Protein AF-A0A975GA13-F1 (afdb_monomer)

InterPro domains:
  IPR008979 Galactose-binding-like domain superfamily [SSF49785] (154-252)
  IPR031712 Domain of unknown function DUF5077 [PF16871] (151-254)
  IPR032033 Cytochrome P460 [PF16694] (17-115)
  IPR038142 Cytochrome P460 superfamily [G3DSA:3.50.70.20] (4-127)

Mean predicted aligned error: 6.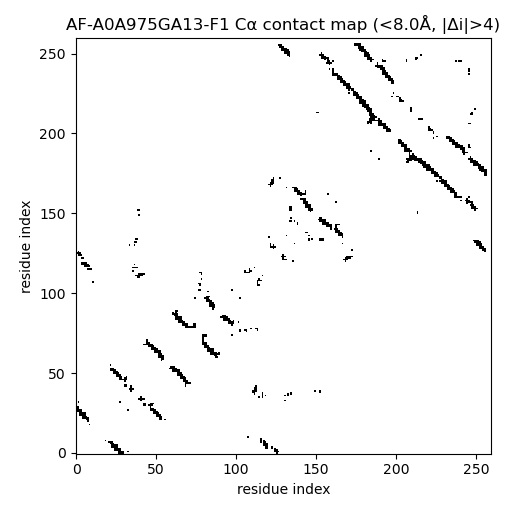79 Å

Radius of gyration: 19.91 Å; Cα contacts (8 Å, |Δi|>4): 664; chains: 1; bounding box: 51×40×54 Å

Foldseek 3Di:
DKWFWFQDLDDDDDDDDPCPGWTKTKDWDPQQVPLLQQLQRAGDAQIKIKIFGADPVPRATAWIKMWGQHDPPQAVLQLRIKIWIAGRVNPDIPDIGPDVVLSVSQNVSVSSSSDDSGTPPWEQIVLRKTKFFQVQKDKDDDQFDQDVPNLQQWGDRQQDLAIKIKHKYWRPDWAKWFKKWFWAAAPPFWFWKKWKDKPNDIFIDTGDHQNGLSNTDIDRGDMDGDPDTTMIMMMMGTPGGRDRHRTTTGIIMTRGDDDD

Secondary structure (DSSP, 8-state):
-EEEEE-----SSSS--TTTT--EEEEE-HHHHHHHHSTT-PPPTT-EEEEEEEPTTT-SEEEEEEEEE-STTSSGGGTTEEEEEEETTS--EEEEE--HHHHHHHHTTGGGTTS---B-TT---TTS-EEEEGGGPEEESSS-EEE-STTT-EEE----TT-EEEEEEEESS-EEEEEEEEEEE-TT----EEEEEETTEEEEEEPPP-SEEEEEEEEEEEEEEE-S-EEEEEEEEES---SS-S-EEEEEEEEE----

Solvent-accessible surface area (backbone atoms only — not comparable to full-atom values): 13705 Å² total; per-residue (Å²): 113,25,54,45,51,32,56,50,90,75,76,93,80,91,71,94,54,100,62,78,92,51,68,30,47,31,29,22,32,80,71,24,49,64,26,51,67,34,70,62,23,63,63,48,68,73,17,34,40,38,34,43,38,55,35,89,90,74,73,41,63,57,30,32,43,33,38,37,30,42,60,90,74,72,32,63,90,46,71,11,42,33,36,35,33,27,43,48,84,69,81,45,77,77,46,73,40,89,48,66,82,60,36,62,75,28,54,88,30,51,68,24,57,42,38,71,60,41,52,60,76,32,58,49,25,62,87,55,33,34,70,48,37,26,89,70,45,48,61,48,69,88,54,44,40,65,39,78,55,74,86,62,47,16,28,28,63,30,56,48,57,86,24,34,38,31,41,65,35,42,36,78,72,51,44,45,23,36,37,33,35,29,40,8,13,36,62,90,22,36,60,8,31,37,35,42,37,40,93,90,45,72,29,65,43,65,39,64,54,45,62,29,48,71,40,63,43,82,42,81,52,43,68,52,71,41,88,60,59,45,82,47,55,42,37,42,36,47,76,42,60,61,46,78,38,39,46,25,40,33,33,38,36,37,39,53,62,77,80,130

pLDDT: mean 88.14, std 16.0, range [32.09, 98.81]

Structure (mmCIF, N/CA/C/O backbone):
data_AF-A0A975GA13-F1
#
_entry.id   AF-A0A975GA13-F1
#
loop_
_atom_site.group_PDB
_atom_site.id
_atom_site.type_symbol
_atom_site.label_atom_id
_atom_site.label_alt_id
_atom_site.label_comp_id
_atom_site.label_asym_id
_atom_site.label_entity_id
_atom_site.label_seq_id
_atom_site.pdbx_PDB_ins_code
_atom_site.Cartn_x
_atom_site.Cartn_y
_atom_site.Cartn_z
_atom_site.occupancy
_atom_site.B_iso_or_equiv
_atom_site.auth_seq_id
_atom_site.auth_comp_id
_atom_site.auth_asym_id
_atom_site.auth_atom_id
_atom_site.pdbx_PDB_model_num
ATOM 1 N N . MET A 1 1 ? 1.100 -1.528 -18.271 1.00 46.34 1 MET A N 1
ATOM 2 C CA . MET A 1 1 ? 1.828 -1.628 -16.984 1.00 46.34 1 MET A CA 1
ATOM 3 C C . MET A 1 1 ? 1.582 -0.345 -16.203 1.00 46.34 1 MET A C 1
ATOM 5 O O . MET A 1 1 ? 1.407 0.688 -16.836 1.00 46.34 1 MET A O 1
ATOM 9 N N . ALA A 1 2 ? 1.483 -0.414 -14.878 1.00 46.81 2 ALA A N 1
ATOM 10 C CA . ALA A 1 2 ? 1.182 0.714 -14.005 1.00 46.81 2 ALA A CA 1
ATOM 11 C C . ALA A 1 2 ? 2.466 1.403 -13.526 1.00 46.81 2 ALA A C 1
ATOM 13 O O . ALA A 1 2 ? 3.278 0.717 -12.913 1.00 46.81 2 ALA A O 1
ATOM 14 N N . PRO A 1 3 ? 2.683 2.706 -13.775 1.00 47.25 3 PRO A N 1
ATOM 15 C CA . PRO A 1 3 ? 3.807 3.423 -13.214 1.00 47.25 3 PRO A CA 1
ATOM 16 C C . PRO A 1 3 ? 3.571 3.687 -11.724 1.00 47.25 3 PRO A C 1
ATOM 18 O O . PRO A 1 3 ? 2.520 4.177 -11.314 1.00 47.25 3 PRO A O 1
ATOM 21 N N . ALA A 1 4 ? 4.584 3.379 -10.933 1.00 53.66 4 ALA A N 1
ATOM 22 C CA . ALA A 1 4 ? 4.897 3.981 -9.655 1.00 53.66 4 ALA A CA 1
ATOM 23 C C . ALA A 1 4 ? 6.174 4.807 -9.861 1.00 53.66 4 ALA A C 1
ATOM 25 O O . ALA A 1 4 ? 7.140 4.337 -10.465 1.00 53.66 4 ALA A O 1
ATOM 26 N N . VAL A 1 5 ? 6.206 6.051 -9.390 1.00 49.16 5 VAL A N 1
ATOM 27 C CA . VAL A 1 5 ? 7.430 6.859 -9.475 1.00 49.16 5 VAL A CA 1
ATOM 28 C C . VAL A 1 5 ? 8.352 6.435 -8.331 1.00 49.16 5 VAL A C 1
ATOM 30 O O . VAL A 1 5 ? 7.971 6.501 -7.164 1.00 49.16 5 VAL A O 1
ATOM 33 N N . SER A 1 6 ? 9.551 5.945 -8.653 1.00 44.16 6 SER A N 1
ATOM 34 C CA . SER A 1 6 ? 10.557 5.536 -7.667 1.00 44.16 6 SER A CA 1
ATOM 35 C C . SER A 1 6 ? 11.598 6.627 -7.510 1.00 44.16 6 SER A C 1
ATOM 37 O O . SER A 1 6 ? 12.155 7.075 -8.510 1.00 44.16 6 SER A O 1
ATOM 39 N N . GLU A 1 7 ? 11.931 7.000 -6.272 1.00 41.62 7 GLU A N 1
ATOM 40 C CA . GLU A 1 7 ? 12.933 8.051 -6.050 1.00 41.62 7 GLU A CA 1
ATOM 41 C C . GLU A 1 7 ? 14.315 7.536 -5.636 1.00 41.62 7 GLU A C 1
ATOM 43 O O . GLU A 1 7 ? 15.292 8.237 -5.872 1.00 41.62 7 GLU A O 1
ATOM 48 N N . LEU A 1 8 ? 14.484 6.332 -5.063 1.00 42.84 8 LEU A N 1
ATOM 49 C CA . LEU A 1 8 ? 15.795 5.974 -4.486 1.00 42.84 8 LEU A CA 1
ATOM 50 C C . LEU A 1 8 ? 16.140 4.468 -4.525 1.00 42.84 8 LEU A C 1
ATOM 52 O O . LEU A 1 8 ? 15.648 3.693 -3.710 1.00 42.84 8 LEU A O 1
ATOM 56 N N . CYS A 1 9 ? 17.112 4.070 -5.360 1.00 40.41 9 CYS A N 1
ATOM 57 C CA . CYS A 1 9 ? 17.792 2.755 -5.301 1.00 40.41 9 CYS A CA 1
ATOM 58 C C . CYS A 1 9 ? 19.038 2.755 -4.377 1.00 40.41 9 CYS A C 1
ATOM 60 O O . CYS A 1 9 ? 20.075 2.218 -4.750 1.00 40.41 9 CYS A O 1
ATOM 62 N N . ARG A 1 10 ? 19.005 3.395 -3.199 1.00 42.22 10 ARG A N 1
ATOM 63 C CA . ARG A 1 10 ? 20.217 3.554 -2.360 1.00 42.22 10 ARG A CA 1
ATOM 64 C C . ARG A 1 10 ? 20.313 2.556 -1.180 1.00 42.22 10 ARG A C 1
ATOM 66 O O . ARG A 1 10 ? 19.411 2.593 -0.332 1.00 42.22 10 ARG A O 1
ATOM 73 N N . PRO A 1 11 ? 21.448 1.834 -1.012 1.00 34.31 11 PRO A N 1
ATOM 74 C CA . PRO A 1 11 ? 21.999 1.406 0.278 1.00 34.31 11 PRO A CA 1
ATOM 75 C C . PRO A 1 11 ? 22.990 2.446 0.855 1.00 34.31 11 PRO A C 1
ATOM 77 O O . PRO A 1 11 ? 23.478 3.348 0.171 1.00 34.31 11 PRO A O 1
ATOM 80 N N . ALA A 1 12 ? 23.241 2.410 2.163 1.00 32.09 12 ALA A N 1
ATOM 81 C CA . ALA A 1 12 ? 24.074 3.405 2.833 1.00 32.09 12 ALA A CA 1
ATOM 82 C C . ALA A 1 12 ? 25.579 3.242 2.506 1.00 32.09 12 ALA A C 1
ATOM 84 O O . ALA A 1 12 ? 26.240 2.393 3.074 1.00 32.09 12 ALA A O 1
ATOM 85 N N . ALA A 1 13 ? 26.093 4.173 1.691 1.00 36.31 13 ALA A N 1
ATOM 86 C CA . ALA A 1 13 ? 27.486 4.641 1.596 1.00 36.31 13 ALA A CA 1
ATOM 87 C C . ALA A 1 13 ? 28.547 3.800 0.831 1.00 36.31 13 ALA A C 1
ATOM 89 O O . ALA A 1 13 ? 28.581 2.580 0.863 1.00 36.31 13 ALA A O 1
ATOM 90 N N . THR A 1 14 ? 29.436 4.574 0.182 1.00 34.78 14 THR A N 1
ATOM 91 C CA . THR A 1 14 ? 30.802 4.301 -0.328 1.00 34.78 14 THR A CA 1
ATOM 92 C C . THR A 1 14 ? 31.071 3.626 -1.678 1.00 34.78 14 THR A C 1
ATOM 94 O O . THR A 1 14 ? 32.178 3.140 -1.862 1.00 34.78 14 THR A O 1
ATOM 97 N N . THR A 1 15 ? 30.204 3.728 -2.688 1.00 33.03 15 THR A N 1
ATOM 98 C CA . THR A 1 15 ? 30.661 3.684 -4.099 1.00 33.03 15 THR A CA 1
ATOM 99 C C . THR A 1 15 ? 29.788 4.573 -4.991 1.00 33.03 15 THR A C 1
ATOM 101 O O . THR A 1 15 ? 28.575 4.650 -4.803 1.00 33.03 15 THR A O 1
ATOM 104 N N . THR A 1 16 ? 30.398 5.293 -5.938 1.00 35.41 16 THR A N 1
ATOM 105 C CA . THR A 1 16 ? 29.698 6.066 -6.977 1.00 35.41 16 THR A CA 1
ATOM 106 C C . THR A 1 16 ? 28.875 5.115 -7.841 1.00 35.41 16 THR A C 1
ATOM 108 O O . THR A 1 16 ? 29.399 4.448 -8.731 1.00 35.41 16 THR A O 1
ATOM 111 N N . SER A 1 17 ? 27.576 5.041 -7.559 1.00 41.44 17 SER A N 1
ATOM 112 C CA . SER A 1 17 ? 26.621 4.247 -8.325 1.00 41.44 17 SER A CA 1
ATOM 113 C C . SER A 1 17 ? 26.180 5.027 -9.571 1.00 41.44 17 SER A C 1
ATOM 115 O O . SER A 1 17 ? 25.913 6.230 -9.469 1.00 41.44 17 SER A O 1
ATOM 117 N N . PRO A 1 18 ? 25.995 4.383 -10.740 1.00 44.47 18 PRO A N 1
ATOM 118 C CA . PRO A 1 18 ? 25.446 5.027 -11.942 1.00 44.47 18 PRO A CA 1
ATOM 119 C C . PRO A 1 18 ? 24.002 5.559 -11.771 1.00 44.47 18 PRO A C 1
ATOM 121 O O . PRO A 1 18 ? 23.408 6.061 -12.729 1.00 44.47 18 PRO A O 1
ATOM 124 N N . HIS A 1 19 ? 23.429 5.473 -10.563 1.00 50.03 19 HIS A N 1
ATOM 125 C CA . HIS A 1 19 ? 22.069 5.874 -10.209 1.00 50.03 19 HIS A CA 1
ATOM 126 C C . HIS A 1 19 ? 21.966 7.049 -9.213 1.00 50.03 19 HIS A C 1
ATOM 128 O O . HIS A 1 19 ? 20.854 7.384 -8.807 1.00 50.03 19 HIS A O 1
ATOM 134 N N . ASP A 1 20 ? 23.065 7.714 -8.832 1.00 40.50 20 ASP A N 1
ATOM 135 C CA . ASP A 1 20 ? 23.013 8.833 -7.871 1.00 40.50 20 ASP A CA 1
ATOM 136 C C . ASP A 1 20 ? 22.133 9.997 -8.376 1.00 40.50 20 ASP A C 1
ATOM 138 O O . ASP A 1 20 ? 22.438 10.588 -9.406 1.00 40.50 20 ASP A O 1
ATOM 142 N N . LYS A 1 21 ? 21.069 10.375 -7.649 1.00 49.78 21 LYS A N 1
ATOM 143 C CA . LYS A 1 21 ? 20.139 11.498 -7.950 1.00 49.78 21 LYS A CA 1
ATOM 144 C C . LYS A 1 21 ? 19.260 11.377 -9.210 1.00 49.78 21 LYS A C 1
ATOM 146 O O . LYS A 1 21 ? 18.774 12.393 -9.695 1.00 49.78 21 LYS A O 1
ATOM 151 N N . ALA A 1 22 ? 19.082 10.191 -9.784 1.00 53.59 22 ALA A N 1
ATOM 152 C CA . ALA A 1 22 ? 18.156 10.027 -10.907 1.00 53.59 22 ALA A CA 1
ATOM 153 C C . ALA A 1 22 ? 16.756 9.635 -10.403 1.00 53.59 22 ALA A C 1
ATOM 155 O O . ALA A 1 22 ? 16.622 8.656 -9.671 1.00 53.59 22 ALA A O 1
ATOM 156 N N . THR A 1 23 ? 15.729 10.385 -10.806 1.00 61.25 23 THR A N 1
ATOM 157 C CA . THR A 1 23 ? 14.325 9.967 -10.690 1.00 61.25 23 THR A CA 1
ATOM 158 C C . THR A 1 23 ? 14.037 8.967 -11.801 1.00 61.25 23 THR A C 1
ATOM 160 O O . THR A 1 23 ? 14.440 9.177 -12.946 1.00 61.25 23 THR A O 1
ATOM 163 N N . PHE A 1 24 ? 13.369 7.866 -11.470 1.00 72.56 24 PHE A N 1
ATOM 164 C CA . PHE A 1 24 ? 13.030 6.828 -12.436 1.00 72.56 24 PHE A CA 1
ATOM 165 C C . PHE A 1 24 ? 11.530 6.555 -12.398 1.00 72.56 24 PHE A C 1
ATOM 167 O O . PHE A 1 24 ? 10.924 6.497 -11.322 1.00 72.56 24 PHE A O 1
ATOM 174 N N . HIS A 1 25 ? 10.932 6.302 -13.559 1.00 79.69 25 HIS A N 1
ATOM 175 C CA . HIS A 1 25 ? 9.604 5.701 -13.598 1.00 79.69 25 HIS A CA 1
ATOM 176 C C . HIS A 1 25 ? 9.740 4.189 -13.473 1.00 79.69 25 HIS A C 1
ATOM 178 O O . HIS A 1 25 ? 10.513 3.574 -14.205 1.00 79.69 25 HIS A O 1
ATOM 184 N N . VAL A 1 26 ? 9.001 3.587 -12.544 1.00 85.12 26 VAL A N 1
ATOM 185 C CA . VAL A 1 26 ? 8.944 2.134 -12.376 1.00 85.12 26 VAL A CA 1
ATOM 186 C C . VAL A 1 26 ? 7.559 1.660 -12.764 1.00 85.12 26 VAL A C 1
ATOM 188 O O . VAL A 1 26 ? 6.582 1.926 -12.084 1.00 85.12 26 VAL A O 1
ATOM 191 N N . PHE A 1 27 ? 7.461 0.931 -13.858 1.00 85.44 27 PHE A N 1
ATOM 192 C CA . PHE A 1 27 ? 6.238 0.305 -14.316 1.00 85.44 27 PHE A CA 1
ATOM 193 C C . PHE A 1 27 ? 6.140 -1.115 -13.761 1.00 85.44 27 PHE A C 1
ATOM 195 O O . PHE A 1 27 ? 7.106 -1.869 -13.808 1.00 85.44 27 PHE A O 1
ATOM 202 N N . ALA A 1 28 ? 4.962 -1.493 -13.272 1.00 88.00 28 ALA A N 1
ATOM 203 C CA . ALA A 1 28 ? 4.665 -2.813 -12.732 1.00 88.00 28 ALA A CA 1
ATOM 204 C C . ALA A 1 28 ? 3.442 -3.426 -13.430 1.00 88.00 28 ALA A C 1
ATOM 206 O O . ALA A 1 28 ? 2.486 -2.726 -13.780 1.00 88.00 28 ALA A O 1
ATOM 207 N N . ASN A 1 29 ? 3.433 -4.737 -13.656 1.00 88.69 29 ASN A N 1
ATOM 208 C CA . ASN A 1 29 ? 2.196 -5.439 -14.012 1.00 88.69 29 ASN A CA 1
ATOM 209 C C . ASN A 1 29 ? 1.341 -5.724 -12.760 1.00 88.69 29 ASN A C 1
ATOM 211 O O . ASN A 1 29 ? 1.805 -5.572 -11.634 1.00 88.69 29 ASN A O 1
ATOM 215 N N . SER A 1 30 ? 0.084 -6.139 -12.957 1.00 85.12 30 SER A N 1
ATOM 216 C CA . SER A 1 30 ? -0.879 -6.362 -11.864 1.00 85.12 30 SER A CA 1
ATOM 217 C C . SER A 1 30 ? -0.335 -7.174 -10.673 1.00 85.12 30 SER A C 1
ATOM 219 O O . SER A 1 30 ? -0.472 -6.690 -9.551 1.00 85.12 30 SER A O 1
ATOM 221 N N . PRO A 1 31 ? 0.302 -8.351 -10.858 1.00 90.06 31 PRO A N 1
ATOM 222 C CA . PRO A 1 31 ? 0.810 -9.132 -9.725 1.00 90.06 31 PRO A CA 1
ATOM 223 C C . PRO A 1 31 ? 1.947 -8.441 -8.960 1.00 90.06 31 PRO A C 1
ATOM 225 O O . PRO A 1 31 ? 2.144 -8.709 -7.780 1.00 90.06 31 PRO A O 1
ATOM 228 N N . ALA A 1 32 ? 2.690 -7.537 -9.603 1.00 89.75 32 ALA A N 1
ATOM 229 C CA . ALA A 1 32 ? 3.793 -6.819 -8.975 1.00 89.75 32 ALA A CA 1
ATOM 230 C C . ALA A 1 32 ? 3.357 -5.567 -8.196 1.00 89.75 32 ALA A C 1
ATOM 232 O O . ALA A 1 32 ? 4.139 -5.061 -7.397 1.00 89.75 32 ALA A O 1
ATOM 233 N N . VAL A 1 33 ? 2.130 -5.064 -8.397 1.00 84.44 33 VAL A N 1
ATOM 234 C CA . VAL A 1 33 ? 1.685 -3.779 -7.829 1.00 84.44 33 VAL A CA 1
ATOM 235 C C . VAL A 1 33 ? 1.701 -3.777 -6.305 1.00 84.44 33 VAL A C 1
ATOM 237 O O . VAL A 1 33 ? 2.308 -2.896 -5.712 1.00 84.44 33 VAL A O 1
ATOM 240 N N . GLN A 1 34 ? 1.031 -4.728 -5.657 1.00 83.81 34 GLN A N 1
ATOM 241 C CA . GLN A 1 34 ? 0.918 -4.716 -4.198 1.00 83.81 34 GLN A CA 1
ATOM 242 C C . GLN A 1 34 ? 2.269 -4.968 -3.507 1.00 83.81 34 GLN A C 1
ATOM 244 O O . GLN A 1 34 ? 2.619 -4.164 -2.641 1.00 83.81 34 GLN A O 1
ATOM 249 N N . PRO A 1 35 ? 3.070 -5.982 -3.906 1.00 89.88 35 PRO A N 1
ATOM 250 C CA . PRO A 1 35 ? 4.399 -6.177 -3.338 1.00 89.88 35 PRO A CA 1
ATOM 251 C C . PRO A 1 35 ? 5.283 -4.942 -3.468 1.00 89.88 35 PRO A C 1
ATOM 253 O O . PRO A 1 35 ? 6.077 -4.683 -2.573 1.00 89.88 35 PRO A O 1
ATOM 256 N N . LEU A 1 36 ? 5.142 -4.153 -4.539 1.00 88.06 36 LEU A N 1
ATOM 257 C CA . LEU A 1 36 ? 5.897 -2.914 -4.728 1.00 88.06 36 LEU A CA 1
ATOM 258 C C . LEU A 1 36 ? 5.782 -1.971 -3.521 1.00 88.06 36 LEU A C 1
ATOM 260 O O . LEU A 1 36 ? 6.777 -1.395 -3.109 1.00 88.06 36 LEU A O 1
ATOM 264 N N . PHE A 1 37 ? 4.602 -1.847 -2.913 1.00 86.75 37 PHE A N 1
ATOM 265 C CA . PHE A 1 37 ? 4.361 -0.911 -1.806 1.00 86.75 37 PHE A CA 1
ATOM 266 C C . PHE A 1 37 ? 4.459 -1.546 -0.414 1.00 86.75 37 PHE A C 1
ATOM 268 O O . PHE A 1 37 ? 4.350 -0.832 0.582 1.00 86.75 37 PHE A O 1
ATOM 275 N N . ASP A 1 38 ? 4.681 -2.859 -0.338 1.00 89.62 38 ASP A N 1
ATOM 276 C CA . ASP A 1 38 ? 4.917 -3.582 0.910 1.00 89.62 38 ASP A CA 1
ATOM 277 C C . ASP A 1 38 ? 6.445 -3.702 1.148 1.00 89.62 38 ASP A C 1
ATOM 279 O O . ASP A 1 38 ? 7.149 -4.295 0.319 1.00 89.62 38 ASP A O 1
ATOM 283 N N . PRO A 1 39 ? 6.992 -3.172 2.266 1.00 89.75 39 PRO A N 1
ATOM 284 C CA . PRO A 1 39 ? 8.417 -3.268 2.604 1.00 89.75 39 PRO A CA 1
ATOM 285 C C . PRO A 1 39 ? 8.983 -4.691 2.657 1.00 89.75 39 PRO A C 1
ATOM 287 O O . PRO A 1 39 ? 10.192 -4.852 2.503 1.00 89.75 39 PRO A O 1
ATOM 290 N N . TRP A 1 40 ? 8.122 -5.683 2.881 1.00 91.00 40 TRP A N 1
ATOM 291 C CA . TRP A 1 40 ? 8.434 -7.113 2.929 1.00 91.00 40 TRP A CA 1
ATOM 292 C C . TRP A 1 40 ? 7.702 -7.899 1.834 1.00 91.00 40 TRP A C 1
ATOM 294 O O . TRP A 1 40 ? 7.629 -9.125 1.874 1.00 91.00 40 TRP A O 1
ATOM 304 N N . GLY A 1 41 ? 7.102 -7.205 0.865 1.00 91.06 41 GLY A N 1
ATOM 305 C CA . GLY A 1 41 ? 6.314 -7.831 -0.184 1.00 91.06 41 GLY A CA 1
ATOM 306 C C . GLY A 1 41 ? 7.181 -8.682 -1.103 1.00 91.06 41 GLY A C 1
ATOM 307 O O . GLY A 1 41 ? 7.943 -8.131 -1.905 1.00 91.06 41 GLY A O 1
ATOM 308 N N . ALA A 1 42 ? 7.000 -9.999 -1.029 1.00 92.56 42 ALA A N 1
ATOM 309 C CA . ALA A 1 42 ? 7.513 -10.941 -2.012 1.00 92.56 42 ALA A CA 1
ATOM 310 C C . ALA A 1 42 ? 6.719 -10.832 -3.318 1.00 92.56 42 ALA A C 1
ATOM 312 O O . ALA A 1 42 ? 5.490 -10.710 -3.312 1.00 92.56 42 ALA A O 1
ATOM 313 N N . PHE A 1 43 ? 7.419 -10.874 -4.445 1.00 94.75 43 PHE A N 1
ATOM 314 C CA . PHE A 1 43 ? 6.792 -10.838 -5.754 1.00 94.75 43 PHE A CA 1
ATOM 315 C C . PHE A 1 43 ? 6.424 -12.257 -6.193 1.00 94.75 43 PHE A C 1
ATOM 317 O O . PHE A 1 43 ? 7.289 -13.136 -6.197 1.00 94.75 43 PHE A O 1
ATOM 324 N N . PRO A 1 44 ? 5.161 -12.508 -6.570 1.00 95.94 44 PRO A N 1
ATOM 325 C CA . PRO A 1 44 ? 4.774 -13.792 -7.138 1.00 95.94 44 PRO A CA 1
ATOM 326 C C . PRO A 1 44 ? 5.412 -14.007 -8.519 1.00 95.94 44 PRO A C 1
ATOM 328 O O . PRO A 1 44 ? 5.751 -13.055 -9.230 1.00 95.94 44 PRO A O 1
ATOM 331 N N . GLU A 1 45 ? 5.531 -15.271 -8.928 1.00 97.12 45 GLU A N 1
ATOM 332 C CA . GLU A 1 45 ? 5.920 -15.634 -10.294 1.00 97.12 45 GLU A CA 1
ATOM 333 C C . GLU A 1 45 ? 5.074 -14.866 -11.325 1.00 97.12 45 GLU A C 1
ATOM 335 O O . GLU A 1 45 ? 3.868 -14.665 -11.158 1.00 97.12 45 GLU A O 1
ATOM 340 N N . GLY A 1 46 ? 5.717 -14.391 -12.393 1.00 96.38 46 GLY A N 1
ATOM 341 C CA . GLY A 1 46 ? 5.063 -13.575 -13.413 1.00 96.38 46 GLY A CA 1
ATOM 342 C C . GLY A 1 46 ? 5.006 -12.081 -13.086 1.00 96.38 46 GLY A C 1
ATOM 343 O O . GLY A 1 46 ? 4.587 -11.296 -13.940 1.00 96.38 46 GLY A O 1
ATOM 344 N N . SER A 1 47 ? 5.451 -11.644 -11.904 1.00 96.25 47 SER A N 1
ATOM 345 C CA . SER A 1 47 ? 5.698 -10.225 -11.635 1.00 96.25 47 SER A CA 1
ATOM 346 C C . SER A 1 47 ? 6.711 -9.642 -12.618 1.00 96.25 47 SER A C 1
ATOM 348 O O . SER A 1 47 ? 7.786 -10.199 -12.832 1.00 96.25 47 SER A O 1
ATOM 350 N N . LEU A 1 48 ? 6.363 -8.498 -13.204 1.00 94.69 48 LEU A N 1
ATOM 351 C CA . LEU A 1 48 ? 7.183 -7.776 -14.168 1.00 94.69 48 LEU A CA 1
ATOM 352 C C . LEU A 1 48 ? 7.350 -6.335 -13.706 1.00 94.69 48 LEU A C 1
ATOM 354 O O . LEU A 1 48 ? 6.358 -5.629 -13.501 1.00 94.69 48 LEU A O 1
ATOM 358 N N . LEU A 1 49 ? 8.605 -5.914 -13.602 1.00 92.88 49 LEU A N 1
ATOM 359 C CA . LEU A 1 49 ? 9.009 -4.543 -13.338 1.00 92.88 49 LEU A CA 1
ATOM 360 C C . LEU A 1 49 ? 9.798 -4.014 -14.531 1.00 92.88 49 LEU A C 1
ATOM 362 O O . LEU A 1 49 ? 10.624 -4.724 -15.101 1.00 92.88 49 LEU A O 1
ATOM 366 N N . LEU A 1 50 ? 9.569 -2.756 -14.886 1.00 91.31 50 LEU A N 1
ATOM 367 C CA . LEU A 1 50 ? 10.330 -2.041 -15.899 1.00 91.31 50 LEU A CA 1
ATOM 368 C C . LEU A 1 50 ? 10.673 -0.660 -15.360 1.00 91.31 50 LEU A C 1
ATOM 370 O O . LEU A 1 50 ? 9.793 0.099 -14.981 1.00 91.31 50 LEU A O 1
ATOM 374 N N . LYS A 1 51 ? 11.952 -0.327 -15.320 1.00 89.31 51 LYS A N 1
ATOM 375 C CA . LYS A 1 51 ? 12.461 0.951 -14.845 1.00 89.31 51 LYS A CA 1
ATOM 376 C C . LYS A 1 51 ? 12.968 1.748 -16.035 1.00 89.31 51 LYS A C 1
ATOM 378 O O . LYS A 1 51 ? 13.876 1.304 -16.733 1.00 89.31 51 LYS A O 1
ATOM 383 N N . GLU A 1 52 ? 12.389 2.918 -16.243 1.00 88.88 52 GLU A N 1
ATOM 384 C CA . GLU A 1 52 ? 12.821 3.887 -17.242 1.00 88.88 52 GLU A CA 1
ATOM 385 C C . GLU A 1 52 ? 13.949 4.743 -16.676 1.00 88.88 52 GLU A C 1
ATOM 387 O O . GLU A 1 52 ? 13.787 5.395 -15.641 1.00 88.88 52 GLU A O 1
ATOM 392 N N . LYS A 1 53 ? 15.101 4.727 -17.349 1.00 85.25 53 LYS A N 1
ATOM 393 C CA . LYS A 1 53 ? 16.261 5.544 -17.003 1.00 85.25 53 LYS A CA 1
ATOM 394 C C . LYS A 1 53 ? 16.350 6.732 -17.942 1.00 85.25 53 LYS A C 1
ATOM 396 O O . LYS A 1 53 ? 16.454 6.560 -19.150 1.00 85.25 53 LYS A O 1
ATOM 401 N N . PHE A 1 54 ? 16.359 7.928 -17.363 1.00 83.06 54 PHE A N 1
ATOM 402 C CA . PHE A 1 54 ? 16.554 9.176 -18.088 1.00 83.06 54 PHE A CA 1
ATOM 403 C C . PHE A 1 54 ? 18.025 9.579 -18.107 1.00 83.06 54 PHE A C 1
ATOM 405 O O . PHE A 1 54 ? 18.742 9.469 -17.106 1.00 83.06 54 PHE A O 1
ATOM 412 N N . ASN A 1 55 ? 18.458 10.115 -19.242 1.00 83.75 55 ASN A N 1
ATOM 413 C CA . ASN A 1 55 ? 19.707 10.839 -19.350 1.00 83.75 55 ASN A CA 1
ATOM 414 C C . ASN A 1 55 ? 19.558 12.199 -18.647 1.00 83.75 55 ASN A C 1
ATOM 416 O O . ASN A 1 55 ? 18.687 12.995 -18.988 1.00 83.75 55 ASN A O 1
ATOM 420 N N . LYS A 1 56 ? 20.429 12.489 -17.679 1.00 75.69 56 LYS A N 1
ATOM 421 C CA . LYS A 1 56 ? 20.312 13.689 -16.831 1.00 75.69 56 LYS A CA 1
ATOM 422 C C . LYS A 1 56 ? 20.531 15.011 -17.565 1.00 75.69 56 LYS A C 1
ATOM 424 O O . LYS A 1 56 ? 20.121 16.043 -17.056 1.00 75.69 56 LYS A O 1
ATOM 429 N N . GLN A 1 57 ? 21.236 15.002 -18.694 1.00 78.81 57 GLN A N 1
ATOM 430 C CA . GLN A 1 57 ? 21.538 16.216 -19.453 1.00 78.81 57 GLN A CA 1
ATOM 431 C C . GLN A 1 57 ? 20.436 16.552 -20.455 1.00 78.81 57 GLN A C 1
ATOM 433 O O . GLN A 1 57 ? 20.174 17.721 -20.710 1.00 78.81 57 GLN A O 1
ATOM 438 N N . THR A 1 58 ? 19.828 15.529 -21.053 1.00 83.19 58 THR A N 1
ATOM 439 C CA . THR A 1 58 ? 18.843 15.695 -22.132 1.00 83.19 58 THR A CA 1
ATOM 440 C C . THR A 1 58 ? 17.405 15.478 -21.678 1.00 83.19 58 THR A C 1
ATOM 442 O O . THR A 1 58 ? 16.498 15.765 -22.452 1.00 83.19 58 THR A O 1
ATOM 445 N N . GLU A 1 59 ? 17.206 14.930 -20.475 1.00 79.69 59 GLU A N 1
ATOM 446 C CA . GLU A 1 59 ? 15.909 14.519 -19.910 1.00 79.69 59 GLU A CA 1
ATOM 447 C C . GLU A 1 59 ? 15.144 13.505 -20.778 1.00 79.69 59 GLU A C 1
ATOM 449 O O . GLU A 1 59 ? 13.965 13.237 -20.565 1.00 79.69 59 GLU A O 1
ATOM 454 N N . ARG A 1 60 ? 15.824 12.897 -21.755 1.00 85.19 60 ARG A N 1
ATOM 455 C CA . ARG A 1 60 ? 15.272 11.843 -22.605 1.00 85.19 60 ARG A CA 1
ATOM 456 C C . ARG A 1 60 ? 15.559 10.476 -22.017 1.00 85.19 60 ARG A C 1
ATOM 458 O O . ARG A 1 60 ? 16.557 10.282 -21.319 1.00 85.19 60 ARG A O 1
ATOM 465 N N . THR A 1 61 ? 14.710 9.520 -22.358 1.00 86.88 61 THR A N 1
ATOM 466 C CA . THR A 1 61 ? 14.923 8.112 -22.046 1.00 86.88 61 THR A CA 1
ATOM 467 C C . THR A 1 61 ? 16.248 7.644 -22.645 1.00 86.88 61 THR A C 1
ATOM 469 O O . THR A 1 61 ? 16.511 7.820 -23.832 1.00 86.88 61 THR A O 1
ATOM 472 N N . GLU A 1 62 ? 17.108 7.089 -21.799 1.00 88.62 62 GLU A N 1
ATOM 473 C CA . GLU A 1 62 ? 18.398 6.509 -22.170 1.00 88.62 62 GLU A CA 1
ATOM 474 C C . GLU A 1 62 ? 18.237 5.018 -22.479 1.00 88.62 62 GLU A C 1
ATOM 476 O O . GLU A 1 62 ? 18.732 4.538 -23.493 1.00 88.62 62 GLU A O 1
ATOM 481 N N . LEU A 1 63 ? 17.542 4.294 -21.598 1.00 90.00 63 LEU A N 1
ATOM 482 C CA . LEU A 1 63 ? 17.222 2.873 -21.726 1.00 90.00 63 LEU A CA 1
ATOM 483 C C . LEU A 1 63 ? 16.173 2.477 -20.683 1.00 90.00 63 LEU A C 1
ATOM 485 O O . LEU A 1 63 ? 15.915 3.215 -19.726 1.00 90.00 63 LEU A O 1
ATOM 489 N N . PHE A 1 64 ? 15.644 1.265 -20.813 1.00 91.81 64 PHE A N 1
ATOM 490 C CA . PHE A 1 64 ? 14.886 0.611 -19.753 1.00 91.81 64 PHE A CA 1
ATOM 491 C C . PHE A 1 64 ? 15.655 -0.581 -19.190 1.00 91.81 64 PHE A C 1
ATOM 493 O O . PHE A 1 64 ? 16.305 -1.331 -19.916 1.00 91.81 64 PHE A O 1
ATOM 500 N N . THR A 1 65 ? 15.531 -0.795 -17.887 1.00 92.06 65 THR A N 1
ATOM 501 C CA . THR A 1 65 ? 15.978 -2.021 -17.214 1.00 92.06 65 THR A CA 1
ATOM 502 C C . THR A 1 65 ? 14.772 -2.713 -16.618 1.00 92.06 65 THR A C 1
ATOM 504 O O . THR A 1 65 ? 13.992 -2.062 -15.925 1.00 92.06 65 THR A O 1
ATOM 507 N N . GLY A 1 66 ? 14.606 -4.006 -16.846 1.00 93.62 66 GLY A N 1
ATOM 508 C CA . GLY A 1 66 ? 13.467 -4.751 -16.340 1.00 93.62 66 GLY A CA 1
ATOM 509 C C . GLY A 1 66 ? 13.849 -5.999 -15.565 1.00 93.62 66 GLY A C 1
ATOM 510 O O . GLY A 1 66 ? 14.970 -6.503 -15.655 1.00 93.62 66 GLY A O 1
ATOM 511 N N . MET A 1 67 ? 12.883 -6.464 -14.780 1.00 96.12 67 MET A N 1
ATOM 512 C CA . MET A 1 67 ? 12.975 -7.654 -13.946 1.00 96.12 67 MET A CA 1
ATOM 513 C C . MET A 1 67 ? 11.697 -8.472 -14.116 1.00 96.12 67 MET A C 1
ATOM 515 O O . MET A 1 67 ? 10.600 -7.940 -13.944 1.00 96.12 67 MET A O 1
ATOM 519 N N . TRP A 1 68 ? 11.827 -9.755 -14.444 1.00 97.38 68 TRP A N 1
ATOM 520 C CA . TRP A 1 68 ? 10.718 -10.703 -14.529 1.00 97.38 68 TRP A CA 1
ATOM 521 C C . TRP A 1 68 ? 10.924 -11.814 -13.500 1.00 97.38 68 TRP A C 1
ATOM 523 O O . TRP A 1 68 ? 11.904 -12.551 -13.572 1.00 97.38 68 TRP A O 1
ATOM 533 N N . LYS A 1 69 ? 10.006 -11.930 -12.537 1.00 97.94 69 LYS A N 1
ATOM 534 C CA . LYS A 1 69 ? 9.999 -13.001 -11.542 1.00 97.94 69 LYS A CA 1
ATOM 535 C C . LYS A 1 69 ? 9.686 -14.331 -12.221 1.00 97.94 69 LYS A C 1
ATOM 537 O O . LYS A 1 69 ? 8.605 -14.490 -12.801 1.00 97.94 69 LYS A O 1
ATOM 542 N N . ARG A 1 70 ? 10.644 -15.249 -12.175 1.00 98.25 70 ARG A N 1
ATOM 543 C CA . ARG A 1 70 ? 10.577 -16.574 -12.790 1.00 98.25 70 ARG A CA 1
ATOM 544 C C . ARG A 1 70 ? 10.075 -17.622 -11.807 1.00 98.25 70 ARG A C 1
ATOM 546 O O . ARG A 1 70 ? 9.830 -17.333 -10.637 1.00 98.25 70 ARG A O 1
ATOM 553 N N . GLU A 1 71 ? 9.906 -18.828 -12.329 1.00 97.75 71 GLU A N 1
ATOM 554 C CA . GLU A 1 71 ? 9.670 -20.027 -11.547 1.00 97.75 71 GLU A CA 1
ATOM 555 C C . GLU A 1 71 ? 10.769 -20.233 -10.494 1.00 97.75 71 GLU A C 1
ATOM 557 O O . GLU A 1 71 ? 11.935 -19.872 -10.698 1.00 97.75 71 GLU A O 1
ATOM 562 N N . SER A 1 72 ? 10.395 -20.827 -9.360 1.00 96.94 72 SER A N 1
ATOM 563 C CA . SER A 1 72 ? 11.335 -21.057 -8.264 1.00 96.94 72 SER A CA 1
ATOM 564 C C . SER A 1 72 ? 12.516 -21.922 -8.712 1.00 96.94 72 SER A C 1
ATOM 566 O O . SER A 1 72 ? 12.325 -22.966 -9.339 1.00 96.94 72 SER A O 1
ATOM 568 N N . GLY A 1 73 ? 13.738 -21.498 -8.382 1.00 97.00 73 GLY A N 1
ATOM 569 C CA . GLY A 1 73 ? 14.965 -22.192 -8.776 1.00 97.00 73 GLY A CA 1
ATOM 570 C C . GLY A 1 73 ? 15.635 -21.632 -10.033 1.00 97.00 73 GLY A C 1
ATOM 571 O O . GLY A 1 73 ? 16.737 -22.066 -10.376 1.00 97.00 73 GLY A O 1
ATOM 572 N N . TYR A 1 74 ? 15.012 -20.673 -10.726 1.00 97.75 74 TYR A N 1
ATOM 573 C CA . TYR A 1 74 ? 15.592 -20.065 -11.919 1.00 97.75 74 TYR A CA 1
ATOM 574 C C . TYR A 1 74 ? 16.906 -19.336 -11.617 1.00 97.75 74 TYR A C 1
ATOM 576 O O . TYR 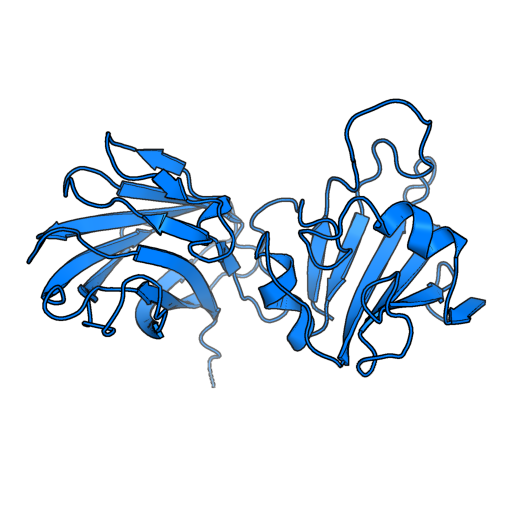A 1 74 ? 17.894 -19.560 -12.317 1.00 97.75 74 TYR A O 1
ATOM 584 N N . PHE A 1 75 ? 16.955 -18.474 -10.600 1.00 96.69 75 PHE A N 1
ATOM 585 C CA . PHE A 1 75 ? 18.169 -17.735 -10.222 1.00 96.69 75 PHE A CA 1
ATOM 586 C C . PHE A 1 75 ? 18.151 -17.439 -8.712 1.00 96.69 75 PHE A C 1
ATOM 588 O O . PHE A 1 75 ? 17.925 -16.291 -8.319 1.00 96.69 75 PHE A O 1
ATOM 595 N N . PRO A 1 76 ? 18.319 -18.470 -7.859 1.00 94.38 76 PRO A N 1
ATOM 596 C CA . PRO A 1 76 ? 18.030 -18.386 -6.424 1.00 94.38 76 PRO A CA 1
ATOM 597 C C . PRO A 1 76 ? 18.790 -17.285 -5.680 1.00 94.38 76 PRO A C 1
ATOM 599 O O . PRO A 1 76 ? 18.229 -16.619 -4.815 1.00 94.38 76 PRO A O 1
ATOM 602 N N . GLU A 1 77 ? 20.050 -17.055 -6.041 1.00 92.06 77 GLU A N 1
ATOM 603 C CA . GLU A 1 77 ? 20.912 -16.020 -5.461 1.00 92.06 77 GLU A CA 1
ATOM 604 C C . GLU A 1 77 ? 20.418 -14.589 -5.734 1.00 92.06 77 GLU A C 1
ATOM 606 O O . GLU A 1 77 ? 20.758 -13.660 -5.005 1.00 92.06 77 GLU A O 1
ATOM 611 N N . ALA A 1 78 ? 19.581 -14.417 -6.756 1.00 93.25 78 ALA A N 1
ATOM 612 C CA . ALA A 1 78 ? 18.923 -13.163 -7.092 1.00 93.25 78 ALA A CA 1
ATOM 613 C C . ALA A 1 78 ? 17.403 -13.265 -6.915 1.00 93.25 78 ALA A C 1
ATOM 615 O O . ALA A 1 78 ? 16.667 -12.593 -7.632 1.00 93.25 78 ALA A O 1
ATOM 616 N N . GLY A 1 79 ? 16.921 -14.142 -6.029 1.00 94.56 79 GLY A N 1
ATOM 617 C CA . GLY A 1 79 ? 15.498 -14.304 -5.738 1.00 94.56 79 GLY A CA 1
ATOM 618 C C . GLY A 1 79 ? 14.665 -14.682 -6.961 1.00 94.56 79 GLY A C 1
ATOM 619 O O . GLY A 1 79 ? 13.558 -14.179 -7.117 1.00 94.56 79 GLY A O 1
ATOM 620 N N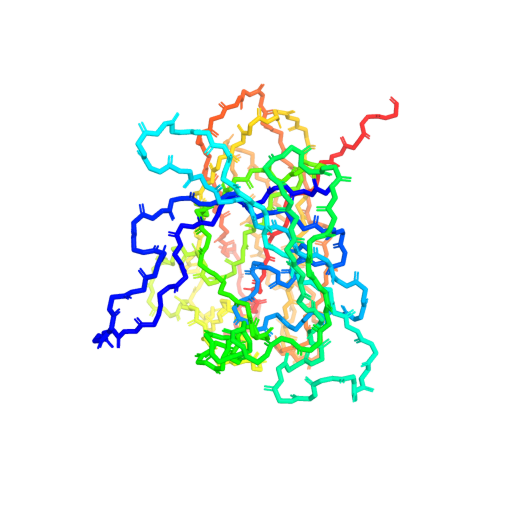 . ASP A 1 80 ? 15.197 -15.508 -7.859 1.00 97.38 80 ASP A N 1
ATOM 621 C CA . ASP A 1 80 ? 14.521 -15.970 -9.079 1.00 97.38 80 ASP A CA 1
ATOM 622 C C . ASP A 1 80 ? 14.111 -14.844 -10.047 1.00 97.38 80 ASP A C 1
ATOM 624 O O . ASP A 1 80 ? 13.203 -14.992 -10.869 1.00 97.38 80 ASP A O 1
ATOM 628 N N . TRP A 1 81 ? 14.801 -13.704 -9.993 1.00 97.50 81 TRP A N 1
ATOM 629 C CA . TRP A 1 81 ? 14.618 -12.624 -10.955 1.00 97.50 81 TRP A CA 1
ATOM 630 C C . TRP A 1 81 ? 15.413 -12.867 -12.238 1.00 97.50 81 TRP A C 1
ATOM 632 O O . TRP A 1 81 ? 16.629 -13.031 -12.230 1.00 97.50 81 TRP A O 1
ATOM 642 N N . GLU A 1 82 ? 14.734 -12.814 -13.378 1.00 97.62 82 GLU A N 1
ATOM 643 C CA . GLU A 1 82 ? 15.372 -12.630 -14.676 1.00 97.62 82 GLU A CA 1
ATOM 644 C C . GLU A 1 82 ? 15.517 -11.137 -14.976 1.00 97.62 82 GLU A C 1
ATOM 646 O O . GLU A 1 82 ? 14.544 -10.388 -14.903 1.00 97.62 82 GLU A O 1
ATOM 651 N N . PHE A 1 83 ? 16.716 -10.705 -15.358 1.00 96.62 83 PHE A N 1
ATOM 652 C CA . PHE A 1 83 ? 17.007 -9.308 -15.672 1.00 96.62 83 PHE A CA 1
ATOM 653 C C . PHE A 1 83 ? 17.067 -9.099 -17.178 1.00 96.62 83 PHE A C 1
ATOM 655 O O . PHE A 1 83 ? 17.487 -9.992 -17.917 1.00 96.62 83 PHE A O 1
ATOM 662 N N . PHE A 1 84 ? 16.685 -7.912 -17.641 1.00 95.44 84 PHE A N 1
ATOM 663 C CA . PHE A 1 84 ? 16.816 -7.539 -19.045 1.00 95.44 84 PHE A CA 1
ATOM 664 C C . PHE A 1 84 ? 16.988 -6.032 -19.241 1.00 95.44 84 PHE A C 1
ATOM 666 O O . PHE A 1 84 ? 16.593 -5.229 -18.395 1.00 95.44 84 PHE A O 1
ATOM 673 N N . THR A 1 85 ? 17.555 -5.641 -20.380 1.00 94.06 85 THR A N 1
ATOM 674 C CA . THR A 1 85 ? 17.656 -4.242 -20.815 1.00 94.06 85 THR A CA 1
ATOM 675 C C . THR A 1 85 ? 16.917 -4.043 -22.128 1.00 94.06 85 THR A C 1
ATOM 677 O O . THR A 1 85 ? 16.899 -4.931 -22.980 1.00 94.06 85 THR A O 1
ATOM 680 N N . VAL A 1 86 ? 16.298 -2.880 -22.293 1.00 94.38 86 VAL A N 1
ATOM 681 C CA . VAL A 1 86 ? 15.589 -2.472 -23.509 1.00 94.38 86 VAL A CA 1
ATOM 682 C C . VAL A 1 86 ? 16.136 -1.118 -23.936 1.00 94.38 86 VAL A C 1
ATOM 684 O O . VAL A 1 86 ? 16.407 -0.267 -23.088 1.00 94.38 86 VAL A O 1
ATOM 687 N N . ASN A 1 87 ? 16.300 -0.916 -25.237 1.00 92.38 87 ASN A N 1
ATOM 688 C CA . ASN A 1 87 ? 16.764 0.352 -25.792 1.00 92.38 87 ASN A CA 1
ATOM 689 C C . ASN A 1 87 ? 15.793 1.522 -25.508 1.00 92.38 87 ASN A C 1
ATOM 691 O O . ASN A 1 87 ? 14.649 1.332 -25.092 1.00 92.38 87 ASN A O 1
ATOM 695 N N . ALA A 1 88 ? 16.264 2.752 -25.738 1.00 90.75 88 ALA A N 1
ATOM 696 C CA . ALA A 1 88 ? 15.574 4.000 -25.390 1.00 90.75 88 ALA A CA 1
ATOM 697 C C . ALA A 1 88 ? 14.143 4.148 -25.941 1.00 90.75 88 ALA A C 1
ATOM 699 O O . ALA A 1 88 ? 13.313 4.796 -25.311 1.00 90.75 88 ALA A O 1
ATOM 700 N N . ASP A 1 89 ? 13.852 3.573 -27.109 1.00 91.38 89 ASP A N 1
ATOM 701 C CA . ASP A 1 89 ? 12.535 3.643 -27.758 1.00 91.38 89 ASP A CA 1
ATOM 702 C C . ASP A 1 89 ? 11.619 2.454 -27.408 1.00 91.38 89 ASP A C 1
ATOM 704 O O . ASP A 1 89 ? 10.540 2.309 -27.982 1.00 91.38 89 ASP A O 1
ATOM 708 N N . ALA A 1 90 ? 12.045 1.608 -26.464 1.00 89.56 90 ALA A N 1
ATOM 709 C CA . ALA A 1 90 ? 11.358 0.399 -26.022 1.00 89.56 90 ALA A CA 1
ATOM 710 C C . ALA A 1 90 ? 11.063 -0.628 -27.139 1.00 89.56 90 ALA A C 1
ATOM 712 O O . ALA A 1 90 ? 10.193 -1.485 -26.970 1.00 89.56 90 ALA A O 1
ATOM 713 N N . SER A 1 91 ? 11.770 -0.575 -28.273 1.00 92.62 91 SER A N 1
ATOM 714 C CA . SER A 1 91 ? 11.506 -1.448 -29.427 1.00 92.62 91 SER A CA 1
ATOM 715 C C . SER A 1 91 ? 12.251 -2.784 -29.387 1.00 92.62 91 SER A C 1
ATOM 717 O O . SER A 1 91 ? 11.842 -3.735 -30.058 1.00 92.62 91 SER A O 1
ATOM 719 N N . LYS A 1 92 ? 13.343 -2.888 -28.617 1.00 94.25 92 LYS A N 1
ATOM 720 C CA . LYS A 1 92 ? 14.221 -4.063 -28.630 1.00 94.25 92 LYS A CA 1
ATOM 721 C C . LYS A 1 92 ? 14.836 -4.362 -27.266 1.00 94.25 92 LYS A C 1
ATOM 723 O O . LYS A 1 92 ? 15.478 -3.512 -26.657 1.00 94.25 92 LYS A O 1
ATOM 728 N N . ILE A 1 93 ? 14.724 -5.624 -26.845 1.00 95.62 93 ILE A N 1
ATOM 729 C CA . ILE A 1 93 ? 15.499 -6.176 -25.729 1.00 95.62 93 ILE A CA 1
ATOM 730 C C . ILE A 1 93 ? 16.952 -6.360 -26.189 1.00 95.62 93 ILE A C 1
ATOM 732 O O . ILE A 1 93 ? 17.215 -7.072 -27.159 1.00 95.62 93 ILE A O 1
ATOM 736 N N . GLU A 1 94 ? 17.890 -5.715 -25.503 1.00 94.00 94 GLU A N 1
ATOM 737 C CA . GLU A 1 94 ? 19.320 -5.745 -25.834 1.00 94.00 94 GLU A CA 1
ATOM 738 C C . GLU A 1 94 ? 20.064 -6.856 -25.091 1.00 94.00 94 GLU A C 1
ATOM 740 O O . GLU A 1 94 ? 20.978 -7.469 -25.639 1.00 94.00 94 GLU A O 1
ATOM 745 N N . SER A 1 95 ? 19.655 -7.143 -23.856 1.00 93.00 95 SER A N 1
ATOM 746 C CA . SER A 1 95 ? 20.191 -8.235 -23.048 1.00 93.00 95 SER A CA 1
ATOM 747 C C . SER A 1 95 ? 19.096 -8.817 -22.162 1.00 93.00 95 SER A C 1
ATOM 749 O O . SER A 1 95 ? 18.171 -8.101 -21.776 1.00 93.00 95 SER A O 1
ATOM 751 N N . ARG A 1 96 ? 19.167 -10.119 -21.863 1.00 96.12 96 ARG A N 1
ATOM 752 C CA . ARG A 1 96 ? 18.202 -10.815 -21.004 1.00 96.12 96 ARG A CA 1
ATOM 753 C C . ARG A 1 96 ? 18.807 -12.089 -20.414 1.00 96.12 96 ARG A C 1
ATOM 755 O O . ARG A 1 96 ? 19.548 -12.782 -21.106 1.00 96.12 96 ARG A O 1
ATOM 762 N N . GLY A 1 97 ? 18.469 -12.404 -19.166 1.00 96.50 97 GLY A N 1
ATOM 763 C CA . GLY A 1 97 ? 18.799 -13.674 -18.522 1.00 96.50 97 GLY A CA 1
ATOM 764 C C . GLY A 1 97 ? 19.237 -13.509 -17.068 1.00 96.50 97 GLY A C 1
ATOM 765 O O . GLY A 1 97 ? 18.831 -12.576 -16.370 1.00 96.50 97 GLY A O 1
ATOM 766 N N . LYS A 1 98 ? 20.089 -14.428 -16.606 1.00 96.75 98 LYS A N 1
ATOM 767 C CA . LYS A 1 98 ? 20.778 -14.328 -15.312 1.00 96.75 98 LYS A CA 1
ATOM 768 C C . LYS A 1 98 ? 21.966 -13.385 -15.473 1.00 96.75 98 LYS A C 1
ATOM 770 O O . LYS A 1 98 ? 23.019 -13.807 -15.939 1.00 96.75 98 LYS A O 1
ATOM 775 N N . LEU A 1 99 ? 21.778 -12.099 -15.179 1.00 92.56 99 LEU A N 1
ATOM 776 C CA . LEU A 1 99 ? 22.806 -11.068 -15.360 1.00 92.56 99 LEU A CA 1
ATOM 777 C C . LEU A 1 99 ? 23.512 -10.789 -14.019 1.00 92.56 99 LEU A C 1
ATOM 779 O O . LEU A 1 99 ? 22.937 -10.083 -13.187 1.00 92.56 99 LEU A O 1
ATOM 783 N N . PRO A 1 100 ? 24.752 -11.276 -13.784 1.00 87.62 100 PRO A N 1
ATOM 784 C CA . PRO A 1 100 ? 25.421 -11.126 -12.485 1.00 87.62 100 PRO A CA 1
ATOM 785 C C . PRO A 1 100 ? 25.667 -9.667 -12.091 1.00 87.62 100 PRO A C 1
ATOM 787 O O . PRO A 1 100 ? 25.590 -9.323 -10.918 1.00 87.62 100 PRO A O 1
ATOM 790 N N . ALA A 1 101 ? 25.906 -8.792 -13.074 1.00 85.69 101 ALA A N 1
ATOM 791 C CA . ALA A 1 101 ? 26.087 -7.361 -12.838 1.00 85.69 101 ALA A CA 1
ATOM 792 C C . ALA A 1 101 ? 24.811 -6.673 -12.317 1.00 85.69 101 ALA A C 1
ATOM 794 O O . ALA A 1 101 ? 24.901 -5.694 -11.585 1.00 85.69 101 ALA A O 1
ATOM 795 N N . CYS A 1 102 ? 23.627 -7.175 -12.687 1.00 85.06 102 CYS A N 1
ATOM 796 C CA . CYS A 1 102 ? 22.367 -6.703 -12.118 1.00 85.06 102 CYS A CA 1
ATOM 797 C C . CYS A 1 102 ? 22.126 -7.335 -10.744 1.00 85.06 102 CYS A C 1
ATOM 799 O O . CYS A 1 102 ? 21.753 -6.631 -9.811 1.00 85.06 102 CYS A O 1
ATOM 801 N N . ALA A 1 103 ? 22.387 -8.639 -10.606 1.00 87.25 103 ALA A N 1
ATOM 802 C CA . ALA A 1 103 ? 22.201 -9.361 -9.351 1.00 87.25 103 ALA A CA 1
ATOM 803 C C . ALA A 1 103 ? 23.021 -8.762 -8.195 1.00 87.25 103 ALA A C 1
ATOM 805 O O . ALA A 1 103 ? 22.477 -8.582 -7.110 1.00 87.25 103 ALA A O 1
ATOM 806 N N . SER A 1 104 ? 24.277 -8.369 -8.433 1.00 86.38 104 SER A N 1
ATOM 807 C CA . SER A 1 104 ? 25.152 -7.819 -7.386 1.00 86.38 104 SER A CA 1
ATOM 808 C C . SER A 1 104 ? 24.611 -6.532 -6.755 1.00 86.38 104 SER A C 1
ATOM 810 O O . SER A 1 104 ? 24.633 -6.381 -5.540 1.00 86.38 104 SER A O 1
ATOM 812 N N . CYS A 1 105 ? 24.045 -5.612 -7.542 1.00 84.12 105 CYS A N 1
ATOM 813 C CA . CYS A 1 105 ? 23.407 -4.409 -6.989 1.00 84.12 105 CYS A CA 1
ATOM 814 C C . CYS A 1 105 ? 22.092 -4.707 -6.249 1.00 84.12 105 CYS A C 1
ATOM 816 O O . CYS A 1 105 ? 21.624 -3.879 -5.468 1.00 84.12 105 CYS A O 1
ATOM 818 N N . HIS A 1 106 ? 21.476 -5.856 -6.522 1.00 87.25 106 HIS A N 1
ATOM 819 C CA . HIS A 1 106 ? 20.212 -6.285 -5.936 1.00 87.25 106 HIS A CA 1
ATOM 820 C C . HIS A 1 106 ? 20.401 -7.219 -4.723 1.00 87.25 106 HIS A C 1
ATOM 822 O O . HIS A 1 106 ? 19.421 -7.574 -4.066 1.00 87.25 106 HIS A O 1
ATOM 828 N N . GLU A 1 107 ? 21.640 -7.591 -4.393 1.00 84.44 107 GLU A N 1
ATOM 829 C CA . GLU A 1 107 ? 21.988 -8.452 -3.257 1.00 84.44 107 GLU A CA 1
ATOM 830 C C . GLU A 1 107 ? 21.669 -7.780 -1.911 1.00 84.44 107 GLU A C 1
ATOM 832 O O . GLU A 1 107 ? 21.046 -8.387 -1.043 1.00 84.44 107 GLU A O 1
ATOM 837 N N . ASP A 1 108 ? 21.964 -6.485 -1.773 1.00 83.94 108 ASP A N 1
ATOM 838 C CA . ASP A 1 108 ? 21.774 -5.729 -0.523 1.00 83.94 108 ASP A CA 1
ATOM 839 C C . ASP A 1 108 ? 20.304 -5.395 -0.197 1.00 83.94 108 ASP A C 1
ATOM 841 O O . ASP A 1 108 ? 19.995 -4.817 0.849 1.00 83.94 108 ASP A O 1
ATOM 845 N N . ILE A 1 109 ? 19.370 -5.716 -1.097 1.00 86.69 109 ILE A N 1
ATOM 846 C CA . ILE A 1 109 ? 17.941 -5.378 -0.977 1.00 86.69 109 ILE A CA 1
ATOM 847 C C . ILE A 1 109 ? 17.038 -6.617 -0.918 1.00 86.69 109 ILE A C 1
ATOM 849 O O . ILE A 1 109 ? 15.845 -6.530 -1.213 1.00 86.69 109 ILE A O 1
ATOM 853 N N . GLN A 1 110 ? 17.579 -7.749 -0.454 1.00 87.56 110 GLN A N 1
ATOM 854 C CA . GLN A 1 110 ? 16.853 -9.006 -0.204 1.00 87.56 110 GLN A CA 1
ATOM 855 C C . GLN A 1 110 ? 15.558 -8.821 0.600 1.00 87.56 110 GLN A C 1
ATOM 857 O O . GLN A 1 110 ? 14.549 -9.439 0.278 1.00 87.56 110 GLN A O 1
ATOM 862 N N . LYS A 1 111 ? 15.546 -7.913 1.589 1.00 88.19 111 LYS A N 1
ATOM 863 C CA . LYS A 1 111 ? 14.350 -7.584 2.389 1.00 88.19 111 LYS A CA 1
ATOM 864 C C . LYS A 1 111 ? 13.126 -7.244 1.528 1.00 88.19 111 LYS A C 1
ATOM 866 O O . LYS A 1 111 ? 12.013 -7.624 1.864 1.00 88.19 111 LYS A O 1
ATOM 871 N N . GLY A 1 112 ? 13.335 -6.515 0.432 1.00 87.50 112 GLY A N 1
ATOM 872 C CA . GLY A 1 112 ? 12.284 -6.134 -0.508 1.00 87.50 112 GLY A CA 1
ATOM 873 C C . GLY A 1 112 ? 12.108 -7.137 -1.646 1.00 87.50 112 GLY A C 1
ATOM 874 O O . GLY A 1 112 ? 11.691 -6.731 -2.729 1.00 87.50 112 GLY A O 1
ATOM 875 N N . ASP A 1 113 ? 12.497 -8.397 -1.452 1.00 93.00 113 ASP A N 1
ATOM 876 C CA . ASP A 1 113 ? 12.580 -9.412 -2.504 1.00 93.00 113 ASP A CA 1
ATOM 877 C C . ASP A 1 113 ? 13.413 -8.922 -3.697 1.00 93.00 113 ASP A C 1
ATOM 879 O O . ASP A 1 113 ? 12.973 -8.896 -4.846 1.00 93.00 113 ASP A O 1
ATOM 883 N N . HIS A 1 114 ? 14.617 -8.441 -3.380 1.00 91.44 114 HIS A N 1
ATOM 884 C CA . HIS A 1 114 ? 15.574 -7.880 -4.330 1.00 91.44 114 HIS A CA 1
ATOM 885 C C . HIS A 1 114 ? 15.060 -6.654 -5.102 1.00 91.44 114 HIS A C 1
ATOM 887 O O . HIS A 1 114 ? 15.583 -6.332 -6.160 1.00 91.44 114 HIS A O 1
ATOM 893 N N . VAL A 1 115 ? 14.056 -5.926 -4.607 1.00 89.88 115 VAL A N 1
ATOM 894 C CA . VAL A 1 115 ? 13.551 -4.699 -5.248 1.00 89.88 115 VAL A CA 1
ATOM 895 C C . VAL A 1 115 ? 13.522 -3.558 -4.240 1.00 89.88 115 VAL A C 1
ATOM 897 O O . VAL A 1 115 ? 13.037 -3.701 -3.119 1.00 89.88 115 VAL A O 1
ATOM 900 N N . SER A 1 116 ? 14.024 -2.385 -4.633 1.00 84.44 116 SER A N 1
ATOM 901 C CA . SER A 1 116 ? 14.049 -1.215 -3.757 1.00 84.44 116 SER A CA 1
ATOM 902 C C . SER A 1 116 ? 12.634 -0.691 -3.517 1.00 84.44 116 SER A C 1
ATOM 904 O O . SER A 1 116 ? 12.039 -0.128 -4.429 1.00 84.44 116 SER A O 1
ATOM 906 N N . LYS A 1 117 ? 12.122 -0.787 -2.287 1.00 82.69 117 LYS A N 1
ATOM 907 C CA . LYS A 1 117 ? 10.744 -0.384 -1.945 1.00 82.69 117 LYS A CA 1
ATOM 908 C C . LYS A 1 117 ? 10.557 1.113 -1.634 1.00 82.69 117 LYS A C 1
ATOM 910 O O . LYS A 1 117 ? 9.674 1.495 -0.871 1.00 82.69 117 LYS A O 1
ATOM 915 N N . LYS A 1 118 ? 11.436 1.975 -2.156 1.00 75.94 118 LYS A N 1
ATOM 916 C CA . LYS A 1 118 ? 11.461 3.421 -1.865 1.00 75.94 118 LYS A CA 1
ATOM 917 C C . LYS A 1 118 ? 10.904 4.212 -3.044 1.00 75.94 118 LYS A C 1
ATOM 919 O O . LYS A 1 118 ? 11.638 4.596 -3.960 1.00 75.94 118 LYS A O 1
ATOM 924 N N . TYR A 1 119 ? 9.603 4.462 -2.987 1.00 72.94 119 TYR A N 1
ATOM 925 C CA . TYR A 1 119 ? 8.859 5.194 -4.009 1.00 72.94 119 TYR A CA 1
ATOM 926 C C . TYR A 1 119 ? 8.488 6.594 -3.536 1.00 72.94 119 TYR A C 1
ATOM 928 O O . TYR A 1 119 ? 8.484 6.853 -2.335 1.00 72.94 119 TYR A O 1
ATOM 936 N N . ILE A 1 120 ? 8.178 7.492 -4.469 1.00 64.75 120 ILE A N 1
ATOM 937 C CA . ILE A 1 120 ? 7.486 8.733 -4.125 1.00 64.75 120 ILE A CA 1
ATOM 938 C C . ILE A 1 120 ? 6.058 8.325 -3.775 1.00 64.75 120 ILE A C 1
ATOM 940 O O . ILE A 1 120 ? 5.314 7.806 -4.608 1.00 64.75 120 ILE A O 1
ATOM 944 N N . ILE A 1 121 ? 5.723 8.458 -2.497 1.00 59.69 121 ILE A N 1
ATOM 945 C CA . ILE A 1 121 ? 4.502 7.910 -1.912 1.00 59.69 121 ILE A CA 1
ATOM 946 C C . ILE A 1 121 ? 3.490 9.037 -1.702 1.00 59.69 121 ILE A C 1
ATOM 948 O O . ILE A 1 121 ? 3.884 10.129 -1.287 1.00 59.69 121 ILE A O 1
ATOM 952 N N . PRO A 1 122 ? 2.186 8.732 -1.777 1.00 62.38 122 PRO A N 1
ATOM 953 C CA . PRO A 1 122 ? 1.504 7.860 -2.737 1.00 62.38 122 PRO A CA 1
ATOM 954 C C . PRO A 1 122 ? 0.977 8.657 -3.939 1.00 62.38 122 PRO A C 1
ATOM 956 O O . PRO A 1 122 ? 0.260 9.645 -3.773 1.00 62.38 122 PRO A O 1
ATOM 959 N N . THR A 1 123 ? 1.275 8.173 -5.144 1.00 70.31 123 THR A N 1
ATOM 960 C CA . THR A 1 123 ? 0.679 8.634 -6.410 1.00 70.31 123 THR A CA 1
ATOM 961 C C . THR A 1 123 ? -0.306 7.584 -6.924 1.00 70.31 123 THR A C 1
ATOM 963 O O . THR A 1 123 ? -0.155 6.388 -6.657 1.00 70.31 123 THR A O 1
ATOM 966 N N . GLN A 1 124 ? -1.340 8.012 -7.647 1.00 81.75 124 GLN A N 1
ATOM 967 C CA . GLN A 1 124 ? -2.403 7.131 -8.112 1.00 81.75 124 GLN A CA 1
ATOM 968 C C . GLN A 1 124 ? -1.952 6.247 -9.290 1.00 81.75 124 GLN A C 1
ATOM 970 O O . GLN A 1 124 ? -1.721 6.716 -10.407 1.00 81.75 124 GLN A O 1
ATOM 975 N N . LEU A 1 125 ? -1.923 4.932 -9.072 1.00 82.44 125 LEU A N 1
ATOM 976 C CA . LEU A 1 125 ? -1.444 3.924 -10.027 1.00 82.44 125 LEU A CA 1
ATOM 977 C C . LEU A 1 125 ? -2.312 3.844 -11.286 1.00 82.44 125 LEU A C 1
ATOM 979 O O . LEU A 1 125 ? -3.503 4.157 -11.241 1.00 82.44 125 LEU A O 1
ATOM 983 N N . THR A 1 126 ? -1.785 3.333 -12.407 1.00 71.75 126 THR A N 1
ATOM 984 C CA . THR A 1 126 ? -2.641 2.949 -13.553 1.00 71.75 126 THR A CA 1
ATOM 985 C C . THR A 1 126 ? -3.711 1.954 -13.114 1.00 71.75 126 THR A C 1
ATOM 987 O O . THR A 1 126 ? -3.460 1.067 -12.303 1.00 71.75 126 THR A O 1
ATOM 990 N N . GLY A 1 127 ? -4.929 2.125 -13.630 1.00 78.44 127 GLY A N 1
ATOM 991 C CA . GLY A 1 127 ? -6.126 1.477 -13.083 1.00 78.44 127 GLY A CA 1
ATOM 992 C C . GLY A 1 127 ? -6.735 2.242 -11.905 1.00 78.44 127 GLY A C 1
ATOM 993 O O . GLY A 1 127 ? -7.762 1.840 -11.385 1.00 78.44 127 GLY A O 1
ATOM 994 N N . GLY A 1 128 ? -6.111 3.352 -11.502 1.00 86.69 128 GLY A N 1
ATOM 995 C CA . GLY A 1 128 ? -6.607 4.341 -10.551 1.00 86.69 128 GLY A CA 1
ATOM 996 C C . GLY A 1 128 ? -6.451 3.973 -9.076 1.00 86.69 128 GLY A C 1
ATOM 997 O O . GLY A 1 128 ? -6.857 4.772 -8.246 1.00 86.69 128 GLY A O 1
ATOM 998 N N . ARG A 1 129 ? -5.868 2.822 -8.723 1.00 90.00 129 ARG A N 1
ATOM 999 C CA . ARG A 1 129 ? -5.689 2.416 -7.317 1.00 90.00 129 ARG A CA 1
ATOM 1000 C C . ARG A 1 129 ? -4.721 3.333 -6.567 1.00 90.00 129 ARG A C 1
ATOM 1002 O O . ARG A 1 129 ? -3.749 3.811 -7.148 1.00 90.00 1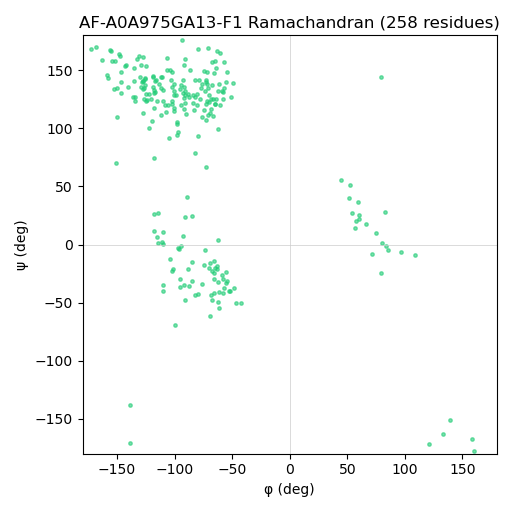29 ARG A O 1
ATOM 1009 N N . ILE A 1 130 ? -4.955 3.523 -5.271 1.00 91.88 130 ILE A N 1
ATOM 1010 C CA . ILE A 1 130 ? -4.052 4.249 -4.364 1.00 91.88 130 ILE A CA 1
ATOM 1011 C C . ILE A 1 130 ? -3.700 3.324 -3.202 1.00 91.88 130 ILE A C 1
ATOM 1013 O O . ILE A 1 130 ? -4.593 2.803 -2.535 1.00 91.88 130 ILE A O 1
ATOM 1017 N N . MET A 1 131 ? -2.401 3.117 -2.979 1.00 90.69 131 MET A N 1
ATOM 1018 C CA . MET A 1 131 ? -1.872 2.213 -1.955 1.00 90.69 131 MET A CA 1
ATOM 1019 C C . MET A 1 131 ? -1.421 3.010 -0.730 1.00 90.69 131 MET A C 1
ATOM 1021 O O . MET A 1 131 ? -0.497 3.818 -0.819 1.00 90.69 131 MET A O 1
ATOM 1025 N N . LEU A 1 132 ? -2.053 2.768 0.415 1.00 94.44 132 LEU A N 1
ATOM 1026 C CA . LEU A 1 132 ? -1.765 3.424 1.691 1.00 94.44 132 LEU A CA 1
ATOM 1027 C C . LEU A 1 132 ? -1.293 2.363 2.696 1.00 94.44 132 LEU A C 1
ATOM 1029 O O . LEU A 1 132 ? -2.039 1.908 3.564 1.00 94.44 132 LEU A O 1
ATOM 1033 N N . HIS A 1 133 ? -0.053 1.905 2.522 1.00 94.81 133 HIS A N 1
ATOM 1034 C CA . HIS A 1 133 ? 0.551 0.894 3.391 1.00 94.81 133 HIS A CA 1
ATOM 1035 C C . HIS A 1 133 ? 0.878 1.471 4.782 1.00 94.81 133 HIS A C 1
ATOM 1037 O O . HIS A 1 133 ? 1.213 2.649 4.913 1.00 94.81 133 HIS A O 1
ATOM 1043 N N . SER A 1 134 ? 0.819 0.658 5.840 1.00 95.69 134 SER A N 1
ATOM 1044 C CA . SER A 1 134 ? 1.080 1.099 7.220 1.00 95.69 134 SER A CA 1
ATOM 1045 C C . SER A 1 134 ? 2.462 1.718 7.427 1.00 95.69 134 SER A C 1
ATOM 1047 O O . SER A 1 134 ? 2.624 2.603 8.261 1.00 95.69 134 SER A O 1
ATOM 1049 N N . SER A 1 135 ? 3.456 1.284 6.650 1.00 93.38 135 SER A N 1
ATOM 1050 C CA . SER A 1 135 ? 4.838 1.782 6.722 1.00 93.38 135 SER A CA 1
ATOM 1051 C C . SER A 1 135 ? 5.000 3.247 6.315 1.00 93.38 135 SER A C 1
ATOM 1053 O O . SER A 1 135 ? 6.060 3.826 6.533 1.00 93.38 135 SER A O 1
ATOM 1055 N N . THR A 1 136 ? 3.983 3.836 5.684 1.00 92.75 136 THR A N 1
ATOM 1056 C CA . THR A 1 136 ? 3.984 5.229 5.212 1.00 92.75 136 THR A CA 1
ATOM 1057 C C . THR A 1 136 ? 3.016 6.101 6.008 1.00 92.75 136 THR A C 1
ATOM 1059 O O . THR A 1 136 ? 2.865 7.289 5.725 1.00 92.75 136 THR A O 1
ATOM 1062 N N . ALA A 1 137 ? 2.367 5.514 7.016 1.00 95.81 137 ALA A N 1
ATOM 1063 C CA . ALA A 1 137 ? 1.440 6.209 7.882 1.00 95.81 137 ALA A CA 1
ATOM 1064 C C . ALA A 1 137 ? 2.182 7.153 8.831 1.00 95.81 137 ALA A C 1
ATOM 1066 O O . ALA A 1 137 ? 3.207 6.806 9.420 1.00 95.81 137 ALA A O 1
ATOM 1067 N N . LYS A 1 138 ? 1.593 8.322 9.070 1.00 97.25 138 LYS A N 1
ATOM 1068 C CA . LYS A 1 138 ? 1.922 9.157 10.221 1.00 97.25 138 LYS A CA 1
ATOM 1069 C C . LYS A 1 138 ? 0.986 8.793 11.367 1.00 97.25 138 LYS A C 1
ATOM 1071 O O . LYS A 1 138 ? -0.222 9.014 11.262 1.00 97.25 138 LYS A O 1
ATOM 1076 N N . THR A 1 139 ? 1.532 8.280 12.465 1.00 98.25 139 THR A N 1
ATOM 1077 C CA . THR A 1 139 ? 0.767 8.049 13.695 1.00 98.25 139 THR A CA 1
ATOM 1078 C C . THR A 1 139 ? 0.744 9.300 14.570 1.00 98.25 139 THR A C 1
ATOM 1080 O O . THR A 1 139 ? 1.640 10.143 14.524 1.00 98.25 139 THR A O 1
ATOM 1083 N N . THR A 1 140 ? -0.326 9.465 15.339 1.00 98.44 140 THR A N 1
ATOM 1084 C CA . THR A 1 140 ? -0.471 10.502 16.364 1.00 98.44 140 THR A CA 1
ATOM 1085 C C . THR A 1 140 ? -1.067 9.861 17.606 1.00 98.44 140 THR A C 1
ATOM 1087 O O . THR A 1 140 ? -2.108 9.214 17.521 1.00 98.44 140 THR A O 1
ATOM 1090 N N . GLY A 1 141 ? -0.408 10.041 18.748 1.00 96.25 141 GLY A N 1
ATOM 1091 C CA . GLY A 1 141 ? -0.758 9.370 19.996 1.00 96.25 141 GLY A CA 1
ATOM 1092 C C . GLY A 1 141 ? 0.471 8.777 20.680 1.00 96.25 141 GLY A C 1
ATOM 1093 O O . GLY A 1 141 ? 1.599 9.156 20.365 1.00 96.25 141 GLY A O 1
ATOM 1094 N N . GLU A 1 142 ? 0.246 7.857 21.614 1.00 95.62 142 GLU A N 1
ATOM 1095 C CA . GLU A 1 142 ? 1.299 7.324 22.491 1.00 95.62 142 GLU A CA 1
ATOM 1096 C C . GLU A 1 142 ? 1.684 5.867 22.210 1.00 95.62 142 GLU A C 1
ATOM 1098 O O . GLU A 1 142 ? 2.834 5.484 22.421 1.00 95.62 142 GLU A O 1
ATOM 1103 N N . LYS A 1 143 ? 0.726 5.024 21.811 1.00 98.12 143 LYS A N 1
ATOM 1104 C CA . LYS A 1 143 ? 0.893 3.566 21.719 1.00 98.12 143 LYS A CA 1
ATOM 1105 C C . LYS A 1 143 ? 0.910 3.066 20.282 1.00 98.12 143 LYS A C 1
ATOM 1107 O O . LYS A 1 143 ? 1.709 2.185 19.982 1.00 98.12 143 LYS A O 1
ATOM 1112 N N . LEU A 1 144 ? 0.071 3.613 19.406 1.00 98.50 144 LEU A N 1
ATOM 1113 C CA . LEU A 1 144 ? -0.016 3.222 18.000 1.00 98.50 144 LEU A CA 1
ATOM 1114 C C . LEU A 1 144 ? 1.279 3.552 17.252 1.00 98.50 144 LEU A C 1
ATOM 1116 O O . LEU A 1 144 ? 1.678 4.713 17.134 1.00 98.50 144 LEU A O 1
ATOM 1120 N N . HIS A 1 145 ? 1.902 2.528 16.683 1.00 98.06 145 HIS A N 1
ATOM 1121 C CA . HIS A 1 145 ? 3.090 2.677 15.852 1.00 98.06 145 HIS A CA 1
ATOM 1122 C C . HIS A 1 145 ? 3.136 1.603 14.769 1.00 98.06 145 HIS A C 1
ATOM 1124 O O . HIS A 1 145 ? 2.425 0.599 14.823 1.00 98.06 145 HIS A O 1
ATOM 1130 N N . TYR A 1 146 ? 3.976 1.840 13.765 1.00 97.81 146 TYR A N 1
ATOM 1131 C CA . TYR A 1 146 ? 4.268 0.846 12.747 1.00 97.81 146 TYR A CA 1
ATOM 1132 C C . TYR A 1 1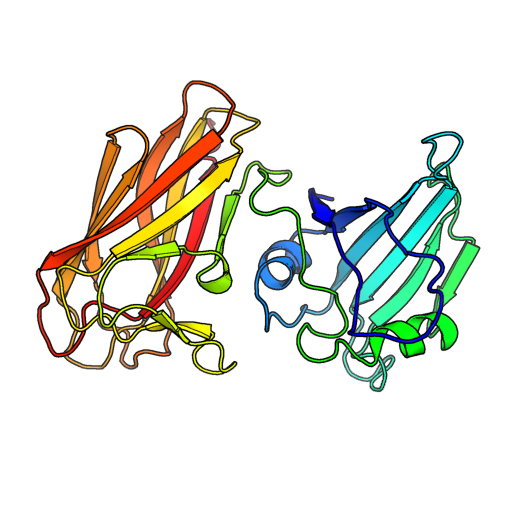46 ? 5.249 -0.198 13.289 1.00 97.81 146 TYR A C 1
ATOM 1134 O O . TYR A 1 146 ? 6.335 0.126 13.768 1.00 97.81 146 TYR A O 1
ATOM 1142 N N . GLU A 1 147 ? 4.853 -1.460 13.198 1.00 97.00 147 GLU A N 1
ATOM 1143 C CA . GLU A 1 147 ? 5.623 -2.615 13.627 1.00 97.00 147 GLU A CA 1
ATOM 1144 C C . GLU A 1 147 ? 6.347 -3.236 12.429 1.00 97.00 147 GLU A C 1
ATOM 1146 O O . GLU A 1 147 ? 5.792 -4.061 11.705 1.00 97.00 147 GLU A O 1
ATOM 1151 N N . GLU A 1 148 ? 7.603 -2.837 12.217 1.00 92.25 148 GLU A N 1
ATOM 1152 C CA . GLU A 1 148 ? 8.355 -3.148 10.993 1.00 92.25 148 GLU A CA 1
ATOM 1153 C C . GLU A 1 148 ? 8.731 -4.628 10.824 1.00 92.25 148 GLU A C 1
ATOM 1155 O O . GLU A 1 148 ? 9.090 -5.031 9.728 1.00 92.25 148 GLU A O 1
ATOM 1160 N N . ILE A 1 149 ? 8.666 -5.465 11.858 1.00 91.31 149 ILE A N 1
ATOM 1161 C CA . ILE A 1 149 ? 9.066 -6.878 11.740 1.00 91.31 149 ILE A CA 1
ATOM 1162 C C . ILE A 1 149 ? 8.161 -7.592 10.720 1.00 91.31 149 ILE A C 1
ATOM 1164 O O . ILE A 1 149 ? 6.944 -7.502 10.845 1.00 91.31 149 ILE A O 1
ATOM 1168 N N . GLU A 1 150 ? 8.740 -8.349 9.779 1.00 86.38 150 GLU A N 1
ATOM 1169 C CA . GLU A 1 150 ? 8.062 -9.015 8.644 1.00 86.38 150 GLU A CA 1
ATOM 1170 C C . GLU A 1 150 ? 6.723 -9.680 8.997 1.00 86.38 150 GLU A C 1
ATOM 1172 O O . GLU A 1 150 ? 5.698 -9.424 8.367 1.00 86.38 150 GLU A O 1
ATOM 1177 N N . LYS A 1 151 ? 6.712 -10.497 10.058 1.00 86.12 151 LYS A N 1
ATOM 1178 C CA . LYS A 1 151 ? 5.512 -11.218 10.519 1.00 86.12 151 LYS A CA 1
ATOM 1179 C C . LYS A 1 151 ? 4.369 -10.305 10.979 1.00 86.12 151 LYS A C 1
ATOM 1181 O O . LYS A 1 151 ? 3.237 -10.760 11.092 1.00 86.12 151 LYS A O 1
ATOM 1186 N N . LYS A 1 152 ? 4.679 -9.054 11.325 1.00 91.38 152 LYS A N 1
ATOM 1187 C CA . LYS A 1 152 ? 3.723 -8.034 11.761 1.00 91.38 152 LYS A CA 1
ATOM 1188 C C . LYS A 1 152 ? 3.403 -7.106 10.602 1.00 91.38 152 LYS A C 1
ATOM 1190 O O . LYS A 1 152 ? 2.297 -7.178 10.078 1.00 91.38 152 LYS A O 1
ATOM 1195 N N . ASN A 1 153 ? 4.382 -6.293 10.200 1.00 94.44 153 ASN A N 1
ATOM 1196 C CA . ASN A 1 153 ? 4.314 -5.393 9.056 1.00 94.44 153 ASN A CA 1
ATOM 1197 C C . ASN A 1 153 ? 2.985 -4.622 9.006 1.00 94.44 153 ASN A C 1
ATOM 1199 O O . ASN A 1 153 ? 2.208 -4.732 8.061 1.00 94.44 153 ASN A O 1
ATOM 1203 N N . THR A 1 154 ? 2.676 -3.931 10.102 1.00 97.19 154 THR A N 1
ATOM 1204 C CA . THR A 1 154 ? 1.344 -3.375 10.361 1.00 97.19 154 THR A CA 1
ATOM 1205 C C . THR A 1 154 ? 1.424 -2.169 11.280 1.00 97.19 154 THR A C 1
ATOM 1207 O O . THR A 1 154 ? 2.381 -2.029 12.039 1.00 97.19 154 THR A O 1
ATOM 1210 N N . LEU A 1 155 ? 0.413 -1.303 11.262 1.00 98.25 155 LEU A N 1
ATOM 1211 C CA . LEU A 1 155 ? 0.126 -0.482 12.432 1.00 98.25 155 LEU A CA 1
ATOM 1212 C C . LEU A 1 155 ? -0.435 -1.398 13.515 1.00 98.25 155 LEU A C 1
ATOM 1214 O O . LEU A 1 155 ? -1.425 -2.090 13.276 1.00 98.25 155 LEU A O 1
ATOM 1218 N N . GLY A 1 156 ? 0.211 -1.412 14.673 1.00 97.12 156 GLY A N 1
ATOM 1219 C CA . GLY A 1 156 ? -0.157 -2.261 15.798 1.00 97.12 156 GLY A CA 1
ATOM 1220 C C . GLY A 1 156 ? -0.053 -1.509 17.117 1.00 97.12 156 GLY A C 1
ATOM 1221 O O . GLY A 1 156 ? 0.084 -0.283 17.152 1.00 97.12 156 GLY A O 1
ATOM 1222 N N . PHE A 1 157 ? -0.181 -2.237 18.226 1.00 97.38 157 PHE A N 1
ATOM 1223 C CA . PHE A 1 157 ? -0.262 -1.652 19.572 1.00 97.38 157 PHE A CA 1
ATOM 1224 C C . PHE A 1 157 ? -1.359 -0.586 19.730 1.00 97.38 157 PHE A C 1
ATOM 1226 O O . PHE A 1 157 ? -1.270 0.272 20.614 1.00 97.38 157 PHE A O 1
ATOM 1233 N N . TRP A 1 158 ? -2.435 -0.669 18.938 1.00 98.31 158 TRP A N 1
ATOM 1234 C CA . TRP A 1 158 ? -3.563 0.261 19.010 1.00 98.31 158 TRP A CA 1
ATOM 1235 C C . TRP A 1 158 ? -4.425 0.024 20.259 1.00 98.31 158 TRP A C 1
ATOM 1237 O O . TRP A 1 158 ? -5.561 -0.443 20.212 1.00 98.31 158 TRP A O 1
ATOM 1247 N N . THR A 1 159 ? -3.841 0.293 21.418 1.00 98.19 159 THR A N 1
ATOM 1248 C CA . THR A 1 159 ? -4.381 0.003 22.751 1.00 98.19 159 THR A CA 1
ATOM 1249 C C . THR A 1 159 ? -4.980 1.240 23.405 1.00 98.19 159 THR A C 1
ATOM 1251 O O . THR A 1 159 ? -5.835 1.109 24.280 1.00 98.19 159 THR A O 1
ATOM 1254 N N . ASN A 1 160 ? -4.588 2.430 22.948 1.00 98.19 160 ASN A N 1
ATOM 1255 C CA . ASN A 1 160 ? -5.192 3.697 23.322 1.00 98.19 160 ASN A CA 1
ATOM 1256 C C . ASN A 1 160 ? -6.151 4.168 22.207 1.00 98.19 160 ASN A C 1
ATOM 1258 O O . ASN A 1 160 ? -5.682 4.467 21.108 1.00 98.19 160 ASN A O 1
ATOM 1262 N N . PRO A 1 161 ? -7.473 4.262 22.453 1.00 97.75 161 PRO A N 1
ATOM 1263 C CA . PRO A 1 161 ? -8.439 4.716 21.447 1.00 97.75 161 PRO A CA 1
ATOM 1264 C C . PRO A 1 161 ? -8.237 6.167 20.986 1.00 97.75 161 PRO A C 1
ATOM 1266 O O . PRO A 1 161 ? -8.751 6.542 19.937 1.00 97.75 161 PRO A O 1
ATOM 1269 N N . ALA A 1 162 ? -7.512 6.986 21.758 1.00 98.31 162 ALA A N 1
ATOM 1270 C CA . ALA A 1 162 ? -7.181 8.355 21.365 1.00 98.31 162 ALA A CA 1
ATOM 1271 C C . ALA A 1 162 ? -6.086 8.421 20.285 1.00 98.31 162 ALA A C 1
ATOM 1273 O O . ALA A 1 162 ? -5.946 9.454 19.626 1.00 98.31 162 ALA A O 1
ATOM 1274 N N . ASP A 1 163 ? -5.328 7.338 20.093 1.00 98.69 163 ASP A N 1
ATOM 1275 C CA . ASP A 1 163 ? -4.322 7.255 19.042 1.00 98.69 163 ASP A CA 1
ATOM 1276 C C . ASP A 1 163 ? -4.980 7.063 17.670 1.00 98.69 163 ASP A C 1
ATOM 1278 O O . ASP A 1 163 ? -6.039 6.440 17.540 1.00 98.69 163 ASP A O 1
ATOM 1282 N N . TRP A 1 164 ? -4.333 7.571 16.626 1.00 98.75 164 TRP A N 1
ATOM 1283 C CA . TRP A 1 164 ? -4.832 7.505 15.257 1.00 98.75 164 TRP A CA 1
ATOM 1284 C C . TRP A 1 164 ? -3.701 7.583 14.232 1.00 98.75 164 TRP A C 1
ATOM 1286 O O . TRP A 1 164 ? -2.560 7.919 14.556 1.00 98.75 164 TRP A O 1
ATOM 1296 N N . ALA A 1 165 ? -4.019 7.257 12.983 1.00 98.69 165 ALA A N 1
ATOM 1297 C CA . ALA A 1 165 ? -3.070 7.286 11.879 1.00 98.69 165 ALA A CA 1
ATOM 1298 C C . ALA A 1 165 ? -3.612 8.074 10.691 1.00 98.69 165 ALA A C 1
ATOM 1300 O O . ALA A 1 165 ? -4.823 8.187 10.497 1.00 98.69 165 ALA A O 1
ATOM 1301 N N . SER A 1 166 ? -2.698 8.611 9.889 1.00 98.31 166 SER A N 1
ATOM 1302 C CA . SER A 1 166 ? -3.023 9.346 8.674 1.00 98.31 166 SER A CA 1
ATOM 1303 C C . SER A 1 166 ? -2.044 9.079 7.548 1.00 98.31 166 SER A C 1
ATOM 1305 O O . SER A 1 166 ? -0.877 8.760 7.775 1.00 98.31 166 SER A O 1
ATOM 1307 N N . TRP A 1 167 ? -2.534 9.264 6.328 1.00 96.94 167 TRP A N 1
ATOM 1308 C CA . TRP A 1 167 ? -1.752 9.212 5.104 1.00 96.94 167 TRP A CA 1
ATOM 1309 C C . TRP A 1 167 ? -2.026 10.466 4.288 1.00 96.94 167 TRP A C 1
ATOM 1311 O O . TRP A 1 167 ? -3.185 10.845 4.117 1.00 96.94 167 TRP A O 1
ATOM 1321 N N . SER A 1 168 ? -0.971 11.071 3.750 1.00 93.56 168 SER A N 1
ATOM 1322 C CA . SER A 1 168 ? -1.069 12.098 2.709 1.00 93.56 168 SER A CA 1
ATOM 1323 C C . SER A 1 168 ? -0.779 11.461 1.359 1.00 93.56 168 SER A C 1
ATOM 1325 O O . SER A 1 168 ? 0.134 10.647 1.289 1.00 93.56 168 SER A O 1
ATOM 1327 N N . PHE A 1 169 ? -1.532 11.811 0.315 1.00 92.06 169 PHE A N 1
ATOM 1328 C CA . PHE A 1 169 ? -1.393 11.241 -1.030 1.00 92.06 169 PHE A CA 1
ATOM 1329 C C . PHE A 1 169 ? -1.909 12.148 -2.136 1.00 92.06 169 PHE A C 1
ATOM 1331 O O . PHE A 1 169 ? -2.579 13.136 -1.865 1.00 92.06 169 PHE A O 1
ATOM 1338 N N . GLN A 1 170 ? -1.582 11.822 -3.385 1.00 88.81 170 GLN A N 1
ATOM 1339 C CA . GLN A 1 170 ? -2.058 12.530 -4.571 1.00 88.81 170 GLN A CA 1
ATOM 1340 C C . GLN A 1 170 ? -3.184 11.754 -5.255 1.00 88.81 170 GLN A C 1
ATOM 1342 O O . GLN A 1 170 ? -3.099 10.538 -5.444 1.00 88.81 170 GLN A O 1
ATOM 1347 N N . VAL A 1 171 ? -4.234 12.475 -5.647 1.00 92.12 171 VAL A N 1
ATOM 1348 C CA . VAL A 1 171 ? -5.276 11.987 -6.557 1.00 92.12 171 VAL A CA 1
ATOM 1349 C C . VAL A 1 171 ? -5.087 12.676 -7.901 1.00 92.12 171 VAL A C 1
ATOM 1351 O O . VAL A 1 171 ? -5.287 13.879 -8.003 1.00 92.12 171 VAL A O 1
ATOM 1354 N N . ASP A 1 172 ? -4.743 11.924 -8.942 1.00 89.81 172 ASP A N 1
ATOM 1355 C CA . ASP A 1 172 ? -4.521 12.479 -10.288 1.00 89.81 172 ASP A CA 1
ATOM 1356 C C . ASP A 1 172 ? -5.777 12.375 -11.167 1.00 89.81 172 ASP A C 1
ATOM 1358 O O . ASP A 1 172 ? -6.026 13.188 -12.053 1.00 89.81 172 ASP A O 1
ATOM 1362 N N . ARG A 1 173 ? -6.587 11.348 -10.911 1.00 91.81 173 ARG A N 1
ATOM 1363 C CA . ARG A 1 173 ? -7.849 11.013 -11.571 1.00 91.81 173 ARG A CA 1
ATOM 1364 C C . ARG A 1 173 ? -8.949 10.976 -10.507 1.00 91.81 173 ARG A C 1
ATOM 1366 O O . ARG A 1 173 ? -9.052 9.976 -9.784 1.00 91.81 173 ARG A O 1
ATOM 1373 N N . PRO A 1 174 ? -9.754 12.049 -10.403 1.00 94.75 174 PRO A N 1
ATOM 1374 C CA . PRO A 1 174 ? -10.906 12.117 -9.509 1.00 94.75 174 PRO A CA 1
ATOM 1375 C C . PRO A 1 174 ? -11.913 10.995 -9.766 1.00 94.75 174 PRO A C 1
ATOM 1377 O O . PRO A 1 174 ? -11.986 10.437 -10.860 1.00 94.75 174 PRO A O 1
ATOM 1380 N N . GLY A 1 175 ? -12.720 10.680 -8.758 1.00 95.75 175 GLY A N 1
ATOM 1381 C CA . GLY A 1 175 ? -13.706 9.610 -8.834 1.00 95.75 175 GLY A CA 1
ATOM 1382 C C . GLY A 1 175 ? -14.156 9.120 -7.466 1.00 95.75 175 GLY A C 1
ATOM 1383 O O . GLY A 1 175 ? -13.746 9.637 -6.424 1.00 95.75 175 GLY A O 1
ATOM 1384 N N . THR A 1 176 ? -15.015 8.106 -7.480 1.00 97.56 176 THR A N 1
ATOM 1385 C CA . THR A 1 176 ? -15.407 7.365 -6.279 1.00 97.56 176 THR A CA 1
ATOM 1386 C C . THR A 1 176 ? -14.522 6.137 -6.133 1.00 97.56 176 THR A C 1
ATOM 1388 O O . THR A 1 176 ? -14.265 5.433 -7.108 1.00 97.56 176 THR A O 1
ATOM 1391 N N . PHE A 1 177 ? -14.086 5.873 -4.909 1.00 97.81 177 PHE A N 1
ATOM 1392 C CA . PHE A 1 177 ? -13.214 4.767 -4.553 1.00 97.81 177 PHE A CA 1
ATOM 1393 C C . PHE A 1 177 ? -13.859 3.946 -3.446 1.00 97.81 177 PHE A C 1
ATOM 1395 O O . PHE A 1 177 ? -14.382 4.509 -2.485 1.00 97.81 177 PHE A O 1
ATOM 1402 N N . GLU A 1 178 ? -13.794 2.628 -3.562 1.00 98.31 178 GLU A N 1
ATOM 1403 C CA . GLU A 1 178 ? -13.993 1.711 -2.448 1.00 98.31 178 GLU A CA 1
ATOM 1404 C C . GLU A 1 178 ? -12.789 1.759 -1.514 1.00 98.31 178 GLU A C 1
ATOM 1406 O O . GLU A 1 178 ? -11.641 1.842 -1.952 1.00 98.31 178 GLU A O 1
ATOM 1411 N N . ILE A 1 179 ? -13.068 1.723 -0.213 1.00 98.50 179 ILE A N 1
ATOM 1412 C CA . ILE A 1 179 ? -12.057 1.705 0.838 1.00 98.50 179 ILE A CA 1
ATOM 1413 C C . ILE A 1 179 ? -11.882 0.255 1.272 1.00 98.50 179 ILE A C 1
ATOM 1415 O O . ILE A 1 179 ? -12.740 -0.300 1.962 1.00 98.50 179 ILE A O 1
ATOM 1419 N N . HIS A 1 180 ? -10.773 -0.351 0.863 1.00 98.25 180 HIS A N 1
ATOM 1420 C CA . HIS A 1 180 ? -10.405 -1.703 1.255 1.00 98.25 180 HIS A CA 1
ATOM 1421 C C . HIS A 1 180 ? -9.401 -1.637 2.404 1.00 98.25 180 HIS A C 1
ATOM 1423 O O . HIS A 1 180 ? -8.393 -0.940 2.308 1.00 98.25 180 HIS A O 1
ATOM 1429 N N . VAL A 1 181 ? -9.662 -2.363 3.485 1.00 98.19 181 VAL A N 1
ATOM 1430 C CA . VAL A 1 181 ? -8.835 -2.414 4.695 1.00 98.19 181 VAL A CA 1
ATOM 1431 C C . VAL A 1 181 ? -8.327 -3.830 4.912 1.00 98.19 181 VAL A C 1
ATOM 1433 O O . VAL A 1 181 ? -9.110 -4.775 4.888 1.00 98.19 181 VAL A O 1
ATOM 1436 N N . TRP A 1 182 ? -7.031 -3.972 5.196 1.00 97.44 182 TRP A N 1
ATOM 1437 C CA . TRP A 1 182 ? -6.445 -5.220 5.686 1.00 97.44 182 TRP A CA 1
ATOM 1438 C C . TRP A 1 182 ? -6.333 -5.138 7.199 1.00 97.44 182 TRP A C 1
ATOM 1440 O O . TRP A 1 182 ? -5.375 -4.565 7.725 1.00 97.44 182 TRP A O 1
ATOM 1450 N N . GLN A 1 183 ? -7.327 -5.702 7.882 1.00 97.75 183 GLN A N 1
ATOM 1451 C CA . GLN A 1 183 ? -7.381 -5.731 9.340 1.00 97.75 183 GLN A CA 1
ATOM 1452 C C . GLN A 1 183 ? -7.003 -7.106 9.888 1.00 97.75 183 GLN A C 1
ATOM 1454 O O . GLN A 1 183 ? -7.412 -8.134 9.349 1.00 97.75 183 GLN A O 1
ATOM 1459 N N . GLY A 1 184 ? -6.273 -7.116 10.995 1.00 97.69 184 GLY A N 1
ATOM 1460 C CA . GLY A 1 184 ? -6.058 -8.278 11.844 1.00 97.69 184 GLY A CA 1
ATOM 1461 C C . GLY A 1 184 ? -6.609 -8.024 13.246 1.00 97.69 184 GLY A C 1
ATOM 1462 O O . GLY A 1 184 ? -6.571 -6.903 13.752 1.00 97.69 184 GLY A O 1
ATOM 1463 N N . CYS A 1 185 ? -7.160 -9.051 13.885 1.00 97.88 185 CYS A N 1
ATOM 1464 C CA . CYS A 1 185 ? -7.722 -8.945 15.224 1.00 97.88 185 CYS A CA 1
ATOM 1465 C C . CYS A 1 185 ? -7.598 -10.284 15.957 1.00 97.88 185 CYS A C 1
ATOM 1467 O O . CYS A 1 185 ? -7.873 -11.346 15.397 1.00 97.88 185 CYS A O 1
ATOM 1469 N N . GLY A 1 186 ? -7.161 -10.242 17.215 1.00 96.81 186 GLY A N 1
ATOM 1470 C CA . GLY A 1 186 ? -7.029 -11.440 18.039 1.00 96.81 186 GLY A CA 1
ATOM 1471 C C . GLY A 1 186 ? -8.367 -12.128 18.323 1.00 96.81 186 GLY A C 1
ATOM 1472 O O . GLY A 1 186 ? -9.405 -11.473 18.425 1.00 96.81 186 GLY A O 1
ATOM 1473 N N . LYS A 1 187 ? -8.318 -13.449 18.537 1.00 97.81 187 LYS A N 1
ATOM 1474 C CA . LYS A 1 187 ? -9.481 -14.250 18.941 1.00 97.81 187 LYS A CA 1
ATOM 1475 C C . LYS A 1 187 ? -10.190 -13.644 20.157 1.00 97.81 187 LYS A C 1
ATOM 1477 O O . LYS A 1 187 ? -9.562 -13.409 21.188 1.00 97.81 187 LYS A O 1
ATOM 1482 N N . GLY A 1 188 ? -11.495 -13.431 20.038 1.00 96.88 188 GLY A N 1
ATOM 1483 C CA . GLY A 1 188 ? -12.361 -12.832 21.049 1.00 96.88 188 GLY A CA 1
ATOM 1484 C C . GLY A 1 188 ? -12.213 -11.316 21.212 1.00 96.88 188 GLY A C 1
ATOM 1485 O O . GLY A 1 188 ? -12.746 -10.783 22.180 1.00 96.88 188 GLY A O 1
ATOM 1486 N N . GLN A 1 189 ? -11.488 -10.621 20.325 1.00 97.62 189 GLN A N 1
ATOM 1487 C CA . GLN A 1 189 ? -11.221 -9.178 20.449 1.00 97.62 189 GLN A CA 1
ATOM 1488 C C . GLN A 1 189 ? -11.925 -8.296 19.411 1.00 97.62 189 GLN A C 1
ATOM 1490 O O . GLN A 1 189 ? -11.761 -7.074 19.439 1.00 97.62 189 GLN A O 1
ATOM 1495 N N . GLY A 1 190 ? -12.710 -8.892 18.508 1.00 97.25 190 GLY A N 1
ATOM 1496 C CA . GLY A 1 190 ? -13.530 -8.143 17.557 1.00 97.25 190 GLY A CA 1
ATOM 1497 C C . GLY A 1 190 ? -14.563 -7.245 18.249 1.00 97.25 190 GLY A C 1
ATOM 1498 O O . GLY A 1 190 ? -14.858 -7.400 19.434 1.00 97.25 190 GLY A O 1
ATOM 1499 N N . GLY A 1 191 ? -15.137 -6.308 17.495 1.00 98.06 191 GLY A N 1
ATOM 1500 C CA . GLY A 1 191 ? -16.204 -5.423 17.978 1.00 98.06 191 GLY A CA 1
ATOM 1501 C C . GLY A 1 191 ? -15.801 -3.964 18.194 1.00 98.06 191 GLY A C 1
ATOM 1502 O O . GLY A 1 191 ? -16.677 -3.131 18.404 1.00 98.06 191 GLY A O 1
ATOM 1503 N N . SER A 1 192 ? -14.511 -3.621 18.123 1.00 98.62 192 SER A N 1
ATOM 1504 C CA . SER A 1 192 ? -14.076 -2.217 18.147 1.00 98.62 192 SER A CA 1
ATOM 1505 C C . SER A 1 192 ? -14.651 -1.468 16.941 1.00 98.62 192 SER A C 1
ATOM 1507 O O . SER A 1 192 ? -14.642 -1.997 15.829 1.00 98.62 192 SER A O 1
ATOM 1509 N N . GLU A 1 193 ? -15.130 -0.241 17.128 1.00 98.69 193 GLU A N 1
ATOM 1510 C CA . GLU A 1 193 ? -15.577 0.606 16.020 1.00 98.69 193 GLU A CA 1
ATOM 1511 C C . GLU A 1 193 ? -14.460 1.540 15.564 1.00 98.69 193 GLU A C 1
ATOM 1513 O O . GLU A 1 193 ? -13.809 2.206 16.373 1.00 98.69 193 GLU A O 1
ATOM 1518 N N . VAL A 1 194 ? -14.265 1.621 14.251 1.00 98.81 194 VAL A N 1
ATOM 1519 C CA . VAL A 1 194 ? -13.232 2.434 13.607 1.00 98.81 194 VAL A CA 1
ATOM 1520 C C . VAL A 1 194 ? -13.879 3.307 12.543 1.00 98.81 194 VAL A C 1
ATOM 1522 O O . VAL A 1 194 ? -14.752 2.855 11.805 1.00 98.81 194 VAL A O 1
ATOM 1525 N N . SER A 1 195 ? -13.433 4.557 12.441 1.00 98.69 195 SER A N 1
ATOM 1526 C CA . SER A 1 195 ? -13.828 5.471 11.371 1.00 98.69 195 SER A CA 1
ATOM 1527 C C . SER A 1 195 ? -12.661 5.813 10.462 1.00 98.69 195 SER A C 1
ATOM 1529 O O . SER A 1 195 ? -11.571 6.120 10.949 1.00 98.69 195 SER A O 1
ATOM 1531 N N . ILE A 1 196 ? -12.936 5.846 9.163 1.00 98.75 196 ILE A N 1
ATOM 1532 C CA . ILE A 1 196 ? -12.053 6.355 8.119 1.00 98.75 196 ILE A CA 1
ATOM 1533 C C . ILE A 1 196 ? -12.649 7.649 7.586 1.00 98.75 196 ILE A C 1
ATOM 1535 O O . ILE A 1 196 ? -13.791 7.649 7.122 1.00 98.75 196 ILE A O 1
ATOM 1539 N N . THR A 1 197 ? -11.879 8.733 7.636 1.00 98.69 197 THR A N 1
ATOM 1540 C CA . THR A 1 197 ? -12.328 10.062 7.220 1.00 98.69 197 THR A CA 1
ATOM 1541 C C . THR A 1 197 ? -11.375 10.664 6.194 1.00 98.69 197 THR A C 1
ATOM 1543 O O . THR A 1 197 ? -10.160 10.640 6.367 1.00 98.69 197 THR A O 1
ATOM 1546 N N . SER A 1 198 ? -11.924 11.235 5.125 1.00 98.00 198 SER A N 1
ATOM 1547 C CA . SER A 1 198 ? -11.175 11.998 4.123 1.00 98.00 198 SER A CA 1
ATOM 1548 C C . SER A 1 198 ? -12.102 13.027 3.474 1.00 98.00 198 SER A C 1
ATOM 1550 O O . SER A 1 198 ? -13.239 12.700 3.140 1.00 98.00 198 SER A O 1
ATOM 1552 N N . GLU A 1 199 ? -11.656 14.280 3.328 1.00 93.62 199 GLU A N 1
ATOM 1553 C CA . GLU A 1 199 ? -12.468 15.378 2.756 1.00 93.62 199 GLU A CA 1
ATOM 1554 C C . GLU A 1 199 ? -13.853 15.528 3.426 1.00 93.62 199 GLU A C 1
ATOM 1556 O O . GLU A 1 199 ? -14.875 15.695 2.762 1.00 93.62 199 GLU A O 1
ATOM 1561 N N . GLY A 1 200 ? -13.916 15.370 4.754 1.00 94.94 200 GLY A N 1
ATOM 1562 C CA . GLY A 1 200 ? -15.167 15.415 5.528 1.00 94.94 200 GLY A CA 1
ATOM 1563 C C . GLY A 1 200 ? -16.103 14.209 5.342 1.00 94.94 200 GLY A C 1
ATOM 1564 O O . GLY A 1 200 ? -17.066 14.066 6.093 1.00 94.94 200 GLY A O 1
ATOM 1565 N N . GLN A 1 201 ? -15.817 13.305 4.403 1.00 98.50 201 GLN A N 1
ATOM 1566 C CA . GLN A 1 201 ? -16.554 12.055 4.214 1.00 98.50 201 GLN A CA 1
ATOM 1567 C C . GLN A 1 201 ? -16.056 11.027 5.224 1.00 98.50 201 GLN A C 1
ATOM 1569 O O . GLN A 1 201 ? -14.850 10.820 5.337 1.00 98.50 201 GLN A O 1
ATOM 1574 N N . THR A 1 202 ? -16.969 10.382 5.950 1.00 98.44 202 THR A N 1
ATOM 1575 C CA . THR A 1 202 ? -16.627 9.391 6.978 1.00 98.44 202 THR A CA 1
ATOM 1576 C C . THR A 1 202 ? -17.329 8.068 6.704 1.00 98.44 202 THR A C 1
ATOM 1578 O O . THR A 1 202 ? -18.543 8.042 6.520 1.00 98.44 202 THR A O 1
ATOM 1581 N N . SER A 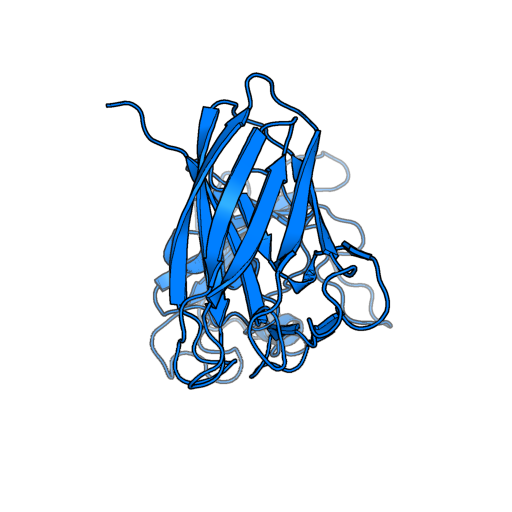1 203 ? -16.566 6.977 6.715 1.00 98.25 203 SER A N 1
ATOM 1582 C CA . SER A 1 203 ? -17.071 5.601 6.752 1.00 98.25 203 SER A CA 1
ATOM 1583 C C . SER A 1 203 ? -16.717 4.974 8.100 1.00 98.25 203 SER A C 1
ATOM 1585 O O . SER A 1 203 ? -15.583 5.114 8.554 1.00 98.25 203 SER A O 1
ATOM 1587 N N . THR A 1 204 ? -17.663 4.286 8.736 1.00 98.50 204 THR A N 1
ATOM 1588 C CA 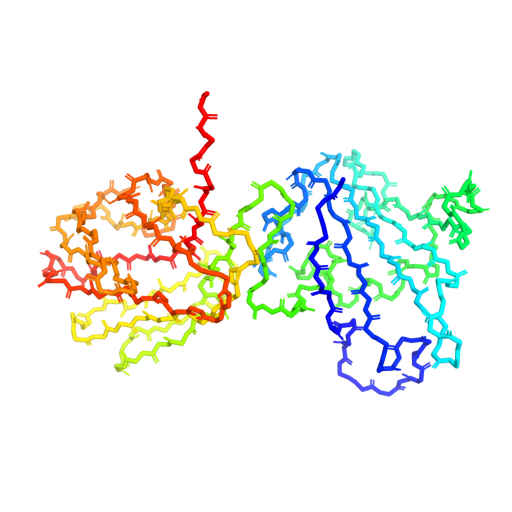. THR A 1 204 ? -17.449 3.577 10.008 1.00 98.50 204 THR A CA 1
ATOM 1589 C C . THR A 1 204 ? -17.635 2.085 9.794 1.00 98.50 204 THR A C 1
ATOM 1591 O O . THR A 1 204 ? -18.537 1.675 9.066 1.00 98.50 204 THR A O 1
ATOM 1594 N N . PHE A 1 205 ? -16.810 1.272 10.446 1.00 98.62 205 PHE A N 1
ATOM 1595 C CA . PHE A 1 205 ? -16.946 -0.178 10.436 1.00 98.62 205 PHE A CA 1
ATOM 1596 C C . PHE A 1 205 ? -16.587 -0.784 11.792 1.00 98.62 205 PHE A C 1
ATOM 1598 O O . PHE A 1 205 ? -15.784 -0.242 12.554 1.00 98.62 205 PHE A O 1
ATOM 1605 N N . THR A 1 206 ? -17.176 -1.942 12.072 1.00 98.62 206 THR A N 1
ATOM 1606 C CA . THR A 1 206 ? -16.849 -2.763 13.239 1.00 98.62 206 THR A CA 1
ATOM 1607 C C . THR A 1 206 ? -15.753 -3.752 12.870 1.00 98.62 206 THR A C 1
ATOM 1609 O O . THR A 1 206 ? -15.885 -4.468 11.875 1.00 98.62 206 THR A O 1
ATOM 1612 N N . VAL A 1 207 ? -14.681 -3.805 13.657 1.00 98.56 207 VAL A N 1
ATOM 1613 C CA . VAL A 1 207 ? -13.553 -4.725 13.468 1.00 98.56 207 VAL A CA 1
ATOM 1614 C C . VAL A 1 207 ? -14.020 -6.172 13.635 1.00 98.56 207 VAL A C 1
ATOM 1616 O O . VAL A 1 207 ? -14.587 -6.534 14.667 1.00 98.56 207 VAL A O 1
ATOM 1619 N N . GLU A 1 208 ? -13.756 -7.007 12.629 1.00 98.25 208 GLU A N 1
ATOM 1620 C CA . GLU A 1 208 ? -14.005 -8.454 12.698 1.00 98.25 208 GLU A CA 1
ATOM 1621 C C . GLU A 1 208 ? -12.898 -9.168 13.483 1.00 98.25 208 GLU A C 1
ATOM 1623 O O . GLU A 1 208 ? -11.724 -8.844 13.325 1.00 98.25 208 GLU A O 1
ATOM 1628 N N . ASP A 1 209 ? -13.264 -10.167 14.284 1.00 97.62 209 ASP A N 1
ATOM 1629 C CA . ASP A 1 209 ? -12.312 -11.129 14.844 1.00 97.62 209 ASP A CA 1
ATOM 1630 C C . ASP A 1 209 ? -11.722 -11.979 13.705 1.00 97.62 209 ASP A C 1
ATOM 1632 O O . ASP A 1 209 ? -12.466 -12.589 12.933 1.00 97.62 209 ASP A O 1
ATOM 1636 N N . THR A 1 210 ? -10.393 -12.017 13.584 1.00 97.75 210 THR A N 1
ATOM 1637 C CA . THR A 1 210 ? -9.697 -12.812 12.559 1.00 97.75 210 THR A CA 1
ATOM 1638 C C . THR A 1 210 ? -8.939 -14.009 13.147 1.00 97.75 210 THR A C 1
ATOM 1640 O O . THR A 1 210 ? -8.158 -14.680 12.468 1.00 97.75 210 THR A O 1
ATOM 1643 N N . GLY A 1 211 ? -9.167 -14.313 14.426 1.00 97.31 211 GLY A N 1
ATOM 1644 C CA . GLY A 1 211 ? -8.557 -15.398 15.188 1.00 97.31 211 GLY A CA 1
ATOM 1645 C C . GLY A 1 211 ? -7.145 -15.092 15.692 1.00 97.31 211 GLY A C 1
ATOM 1646 O O . GLY A 1 211 ? -6.718 -15.655 16.699 1.00 97.31 211 GLY A O 1
ATOM 1647 N N . HIS A 1 212 ? -6.416 -14.184 15.044 1.00 96.56 212 HIS A N 1
ATOM 1648 C CA . HIS A 1 212 ? -5.079 -13.757 15.444 1.00 96.56 212 HIS A CA 1
ATOM 1649 C C . HIS A 1 212 ? -4.760 -12.383 14.841 1.00 96.56 212 HIS A C 1
ATOM 1651 O O . HIS A 1 212 ? -5.130 -12.100 13.707 1.00 96.56 212 HIS A O 1
ATOM 1657 N N . PHE A 1 213 ? -4.002 -11.546 15.552 1.00 93.62 213 PHE A N 1
ATOM 1658 C CA . PHE A 1 213 ? -3.654 -10.192 15.092 1.00 93.62 213 PHE A CA 1
ATOM 1659 C C . PHE A 1 213 ? -2.908 -10.152 13.747 1.00 93.62 213 PHE A C 1
ATOM 1661 O O . PHE A 1 213 ? -3.039 -9.196 13.000 1.00 93.62 213 PHE A O 1
ATOM 1668 N N . GLN A 1 214 ? -2.198 -11.225 13.394 1.00 93.19 214 GLN A N 1
ATOM 1669 C CA . GLN A 1 214 ? -1.482 -11.348 12.113 1.00 93.19 214 GLN A CA 1
ATOM 1670 C C . GLN A 1 214 ? -2.290 -12.072 11.022 1.00 93.19 214 GLN A C 1
ATOM 1672 O O . GLN A 1 214 ? -1.816 -12.210 9.896 1.00 93.19 214 GLN A O 1
ATOM 1677 N N . ASN A 1 215 ? -3.511 -12.529 11.324 1.00 95.50 215 ASN A N 1
ATOM 1678 C CA . ASN A 1 215 ? -4.422 -13.074 10.321 1.00 95.50 215 ASN A CA 1
ATOM 1679 C C . ASN A 1 215 ? -5.136 -11.910 9.635 1.00 95.50 215 ASN A C 1
ATOM 1681 O O . ASN A 1 215 ? -6.268 -11.569 9.984 1.00 95.50 215 ASN A O 1
ATOM 1685 N N . PHE A 1 216 ? -4.452 -11.257 8.701 1.00 95.62 216 PHE A N 1
ATOM 1686 C CA . PHE A 1 216 ? -5.017 -10.122 7.984 1.00 95.62 216 PHE A CA 1
ATOM 1687 C C . PHE A 1 216 ? -6.123 -10.572 7.031 1.00 95.62 216 PHE A C 1
ATOM 1689 O O . PHE A 1 216 ? -5.922 -11.456 6.199 1.00 95.62 216 PHE A O 1
ATOM 1696 N N . LYS A 1 217 ? -7.279 -9.919 7.127 1.00 96.62 217 LYS A N 1
ATOM 1697 C CA . LYS A 1 217 ? -8.413 -10.098 6.224 1.00 96.62 217 LYS A CA 1
ATOM 1698 C C . LYS A 1 217 ? -8.707 -8.785 5.510 1.00 96.62 217 LYS A C 1
ATOM 1700 O O . LYS A 1 217 ? -8.835 -7.741 6.151 1.00 96.62 217 LYS A O 1
ATOM 1705 N N . GLU A 1 218 ? -8.829 -8.861 4.190 1.00 97.31 218 GLU A N 1
ATOM 1706 C CA . GLU A 1 218 ? -9.328 -7.761 3.369 1.00 97.31 218 GLU A CA 1
ATOM 1707 C C . GLU A 1 218 ? -10.827 -7.557 3.602 1.00 97.31 218 GLU A C 1
ATOM 1709 O O . GLU A 1 218 ? -11.607 -8.514 3.612 1.00 97.31 218 GLU A O 1
ATOM 1714 N N . ARG A 1 219 ? -11.238 -6.299 3.770 1.00 97.31 219 ARG A N 1
ATOM 1715 C CA . ARG A 1 219 ? -12.640 -5.903 3.905 1.00 97.31 219 ARG A CA 1
ATOM 1716 C C . ARG A 1 219 ? -12.907 -4.607 3.159 1.00 97.31 219 ARG A C 1
ATOM 1718 O O . ARG A 1 219 ? -12.157 -3.648 3.313 1.00 97.31 219 ARG A O 1
ATOM 1725 N N . VAL A 1 220 ? -14.014 -4.554 2.426 1.00 98.31 220 VAL A N 1
ATOM 1726 C CA . VAL A 1 220 ? -14.553 -3.297 1.892 1.00 98.31 220 VAL A CA 1
ATOM 1727 C C . VAL A 1 220 ? -15.378 -2.638 2.991 1.00 98.31 220 VAL A C 1
ATOM 1729 O O . VAL A 1 220 ? -16.371 -3.207 3.441 1.00 98.31 220 VAL A O 1
ATOM 1732 N N . VAL A 1 221 ? -14.954 -1.464 3.456 1.00 98.38 221 VAL A N 1
ATOM 1733 C CA . VAL A 1 221 ? -15.527 -0.808 4.650 1.00 98.38 221 VAL A CA 1
ATOM 1734 C C . VAL A 1 221 ? -16.245 0.507 4.350 1.00 98.38 221 VAL A C 1
ATOM 1736 O O . VAL A 1 221 ? -16.735 1.170 5.261 1.00 98.38 221 VAL A O 1
ATOM 1739 N N . GLY A 1 222 ? -16.309 0.908 3.082 1.00 97.62 222 GLY A N 1
ATOM 1740 C CA . GLY A 1 222 ? -16.999 2.124 2.671 1.00 97.62 222 GLY A CA 1
ATOM 1741 C C . GLY A 1 222 ? -16.526 2.651 1.327 1.00 97.62 222 GLY A C 1
ATOM 1742 O O . GLY A 1 222 ? -15.826 1.965 0.580 1.00 97.62 222 GLY A O 1
ATOM 1743 N N . LYS A 1 223 ? -16.924 3.888 1.026 1.00 98.25 223 LYS A N 1
ATOM 1744 C CA . LYS A 1 223 ? -16.547 4.602 -0.196 1.00 98.25 223 LYS A CA 1
ATOM 1745 C C . LYS A 1 223 ? -16.149 6.038 0.127 1.00 98.25 223 LYS A C 1
ATOM 1747 O O . LYS A 1 223 ? -16.651 6.628 1.080 1.00 98.25 223 LYS A O 1
ATOM 1752 N N . VAL A 1 224 ? -15.283 6.608 -0.700 1.00 98.12 224 VAL A N 1
ATOM 1753 C CA . VAL A 1 224 ? -14.906 8.027 -0.666 1.00 98.12 224 VAL A CA 1
ATOM 1754 C C . VAL A 1 224 ? -14.907 8.585 -2.082 1.00 98.12 224 VAL A C 1
ATOM 1756 O O . VAL A 1 224 ? -14.506 7.903 -3.021 1.00 98.12 224 VAL A O 1
ATOM 1759 N N . THR A 1 225 ? -15.381 9.816 -2.258 1.00 98.00 225 THR A N 1
ATOM 1760 C CA . THR A 1 225 ? -15.394 10.491 -3.559 1.00 98.00 225 THR A CA 1
ATOM 1761 C C . THR A 1 225 ? -14.480 11.706 -3.548 1.00 98.00 225 THR A C 1
ATOM 1763 O O . THR A 1 225 ? -14.679 12.629 -2.762 1.00 98.00 225 THR A O 1
ATOM 1766 N N . TYR A 1 226 ? -13.520 11.745 -4.466 1.00 97.12 226 TYR A N 1
ATOM 1767 C CA . TYR A 1 226 ? -12.706 12.927 -4.736 1.00 97.12 226 TYR A CA 1
ATOM 1768 C C . TYR A 1 226 ? -13.222 13.585 -6.008 1.00 97.12 226 TYR A C 1
ATOM 1770 O O . TYR A 1 226 ? -13.280 12.937 -7.051 1.00 97.12 226 TYR A O 1
ATOM 1778 N N . LYS A 1 227 ? -13.638 14.851 -5.914 1.00 96.56 227 LYS A N 1
ATOM 1779 C CA . LYS A 1 227 ? -14.203 15.599 -7.051 1.00 96.56 227 LYS A CA 1
ATOM 1780 C C . LYS A 1 227 ? -13.132 16.239 -7.930 1.00 96.56 227 LYS A C 1
ATOM 1782 O O . LYS A 1 227 ? -13.315 16.322 -9.133 1.00 96.56 227 LYS A O 1
ATOM 1787 N N . GLU A 1 228 ? -12.014 16.618 -7.322 1.00 95.31 228 GLU A N 1
ATOM 1788 C CA . GLU A 1 228 ? -10.915 17.330 -7.974 1.00 95.31 228 GLU A CA 1
ATOM 1789 C C . GLU A 1 228 ? -9.594 16.576 -7.781 1.00 95.31 228 GLU A C 1
ATOM 1791 O O . GLU A 1 228 ? -9.450 15.844 -6.788 1.00 95.31 228 GLU A O 1
ATOM 1796 N N . PRO A 1 229 ? -8.618 16.734 -8.691 1.00 93.06 229 PRO A N 1
ATOM 1797 C CA . PRO A 1 229 ? -7.285 16.194 -8.482 1.00 93.06 229 PRO A CA 1
ATOM 1798 C C . PRO A 1 229 ? -6.549 16.975 -7.381 1.00 93.06 229 PRO A C 1
ATOM 1800 O O . PRO A 1 229 ? -7.001 18.031 -6.935 1.00 93.06 229 PRO A O 1
ATOM 1803 N N . GLY A 1 230 ? -5.409 16.452 -6.937 1.00 91.31 230 GLY A N 1
ATOM 1804 C CA . GLY A 1 230 ? -4.495 17.120 -6.016 1.00 91.31 230 GLY A CA 1
ATOM 1805 C C . GLY A 1 230 ? -4.246 16.372 -4.703 1.00 91.31 230 GLY A C 1
ATOM 1806 O O . GLY A 1 230 ? -4.668 15.219 -4.544 1.00 91.31 230 GLY A O 1
ATOM 1807 N N . PRO A 1 231 ? -3.543 17.028 -3.759 1.00 92.75 231 PRO A N 1
ATOM 1808 C CA . PRO A 1 231 ? -3.161 16.431 -2.487 1.00 92.75 231 PRO A CA 1
ATOM 1809 C C . PRO A 1 231 ? -4.384 16.163 -1.613 1.00 92.75 231 PRO A C 1
ATOM 1811 O O . PRO A 1 231 ? -5.266 17.009 -1.480 1.00 92.75 231 PRO A O 1
ATOM 1814 N N . ARG A 1 232 ? -4.400 14.994 -0.977 1.00 95.88 232 ARG A N 1
ATOM 1815 C CA . ARG A 1 232 ? -5.444 14.513 -0.071 1.00 95.88 232 ARG A CA 1
ATOM 1816 C C . ARG A 1 232 ? -4.838 13.950 1.203 1.00 95.88 232 ARG A C 1
ATOM 1818 O O . ARG A 1 232 ? -3.679 13.535 1.234 1.00 95.88 232 ARG A O 1
ATOM 1825 N N . THR A 1 233 ? -5.673 13.881 2.233 1.00 96.81 233 THR A N 1
ATOM 1826 C CA . THR A 1 233 ? -5.373 13.187 3.484 1.00 96.81 233 THR A CA 1
ATOM 1827 C C . THR A 1 233 ? -6.495 12.214 3.815 1.00 96.81 233 THR A C 1
ATOM 1829 O O . THR A 1 233 ? -7.675 12.518 3.615 1.00 96.81 233 THR A O 1
ATOM 1832 N N . LEU A 1 234 ? -6.129 11.041 4.323 1.00 98.31 234 LEU A N 1
ATOM 1833 C CA . LEU A 1 234 ? -7.048 10.064 4.897 1.00 98.31 234 LEU A CA 1
ATOM 1834 C C . LEU A 1 234 ? -6.621 9.786 6.335 1.00 98.31 234 LEU A C 1
ATOM 1836 O O . LEU A 1 234 ? -5.452 9.504 6.590 1.00 98.31 234 LEU A O 1
ATOM 1840 N N . GLU A 1 235 ? -7.570 9.871 7.262 1.00 98.69 235 GLU A N 1
ATOM 1841 C CA . GLU A 1 235 ? -7.382 9.591 8.683 1.00 98.69 235 GLU A CA 1
ATOM 1842 C C . GLU A 1 235 ? -8.136 8.327 9.084 1.00 98.69 235 GLU A C 1
ATOM 1844 O O . GLU A 1 235 ? -9.256 8.093 8.628 1.00 98.69 235 GLU A O 1
ATOM 1849 N N . VAL A 1 236 ? -7.554 7.549 9.994 1.00 98.75 236 VAL A N 1
ATOM 1850 C CA . VAL A 1 236 ? -8.219 6.414 10.636 1.00 98.75 236 VAL A CA 1
ATOM 1851 C C . VAL A 1 236 ? -8.154 6.577 12.144 1.00 98.75 236 VAL A C 1
ATOM 1853 O O . VAL A 1 236 ? -7.073 6.707 12.718 1.00 98.75 236 VAL A O 1
ATOM 1856 N N . ARG A 1 237 ? -9.325 6.564 12.784 1.00 98.75 237 ARG A N 1
ATOM 1857 C CA . ARG A 1 237 ? -9.511 6.805 14.221 1.00 98.75 237 ARG A CA 1
ATOM 1858 C C . ARG A 1 237 ? -10.364 5.706 14.838 1.00 98.75 237 ARG A C 1
ATOM 1860 O O . ARG A 1 237 ? -11.326 5.257 14.215 1.00 98.75 237 ARG A O 1
ATOM 1867 N N . ALA A 1 238 ? -10.067 5.327 16.076 1.00 98.56 238 ALA A N 1
ATOM 1868 C CA . ALA A 1 238 ? -10.967 4.488 16.854 1.00 98.56 238 ALA A CA 1
ATOM 1869 C C . ALA A 1 238 ? -12.145 5.329 17.374 1.00 98.56 238 ALA A C 1
ATOM 1871 O O . ALA A 1 238 ? -11.974 6.466 17.814 1.00 98.56 238 ALA A O 1
ATOM 1872 N N . LYS A 1 239 ? -13.353 4.769 17.313 1.00 98.50 239 LYS A N 1
ATOM 1873 C CA . LYS A 1 239 ? -14.551 5.292 17.986 1.00 98.50 239 LYS A CA 1
ATOM 1874 C C . LYS A 1 239 ? -14.763 4.599 19.326 1.00 98.50 239 LYS A C 1
ATOM 1876 O O . LYS A 1 239 ? -15.145 5.242 20.298 1.00 98.50 239 LYS A O 1
ATOM 1881 N N . SER A 1 240 ? -14.467 3.305 19.382 1.00 98.44 240 SER A N 1
ATOM 1882 C CA . SER A 1 240 ? -14.513 2.491 20.591 1.00 98.44 240 SER A CA 1
ATOM 1883 C C . SER A 1 240 ? -13.439 1.402 20.532 1.00 98.44 240 SER A C 1
ATOM 1885 O O . SER A 1 240 ? -12.905 1.089 19.467 1.00 98.44 240 SER A O 1
ATOM 1887 N N . LYS A 1 241 ? -13.105 0.822 21.687 1.00 98.19 241 LYS A N 1
ATOM 1888 C CA . LYS A 1 241 ? -12.198 -0.326 21.798 1.00 98.19 241 LYS A CA 1
ATOM 1889 C C . LYS A 1 241 ? -12.886 -1.413 22.604 1.00 98.19 241 LYS A C 1
ATOM 1891 O O . LYS A 1 241 ? -13.128 -1.222 23.793 1.00 98.19 241 LYS A O 1
ATOM 1896 N N . ALA A 1 242 ? -13.199 -2.528 21.954 1.00 97.81 242 ALA A N 1
ATOM 1897 C CA . ALA A 1 242 ? -13.982 -3.602 22.559 1.00 97.81 242 ALA A CA 1
ATOM 1898 C C . ALA A 1 242 ? -13.172 -4.460 23.544 1.00 97.81 242 ALA A C 1
ATOM 1900 O O . ALA A 1 242 ? -13.713 -4.920 24.544 1.00 97.81 242 ALA A O 1
ATOM 1901 N N . ALA A 1 243 ? -11.876 -4.660 23.280 1.00 97.31 243 ALA A N 1
ATOM 1902 C CA . ALA A 1 243 ? -11.022 -5.556 24.060 1.00 97.31 243 ALA A CA 1
ATOM 1903 C C . ALA A 1 243 ? -9.624 -4.954 24.310 1.00 97.31 243 ALA A C 1
ATOM 1905 O O . ALA A 1 243 ? -9.502 -3.774 24.659 1.00 97.31 243 ALA A O 1
ATOM 1906 N N . ALA A 1 244 ? -8.549 -5.745 24.196 1.00 96.88 244 ALA A N 1
ATOM 1907 C CA . ALA A 1 244 ? -7.203 -5.290 24.547 1.00 96.88 244 ALA A CA 1
ATOM 1908 C C . ALA A 1 244 ? -6.688 -4.223 23.565 1.00 96.88 244 ALA A C 1
ATOM 1910 O O . ALA A 1 244 ? -6.191 -3.184 24.009 1.00 96.88 244 ALA A O 1
ATOM 1911 N N . ALA A 1 245 ? -6.893 -4.431 22.262 1.00 97.56 245 ALA A N 1
ATOM 1912 C CA . ALA A 1 245 ? -6.534 -3.501 21.191 1.00 97.56 245 ALA A CA 1
ATOM 1913 C C . ALA A 1 245 ? -7.703 -3.280 20.212 1.00 97.56 245 ALA A C 1
ATOM 1915 O O . ALA A 1 245 ? -8.652 -4.059 20.182 1.00 97.56 245 ALA A O 1
ATOM 1916 N N . VAL A 1 246 ? -7.635 -2.201 19.428 1.00 98.50 246 VAL A N 1
ATOM 1917 C CA . VAL A 1 246 ? -8.633 -1.854 18.404 1.00 98.50 246 VAL A CA 1
ATOM 1918 C C . VAL A 1 246 ? -8.564 -2.850 17.243 1.00 98.50 246 VAL A C 1
ATOM 1920 O O . VAL A 1 246 ? -9.539 -3.553 16.993 1.00 98.50 246 VAL A O 1
ATOM 1923 N N . MET A 1 247 ? -7.412 -2.914 16.567 1.00 98.31 247 MET A N 1
ATOM 1924 C CA . MET A 1 247 ? -7.034 -3.874 15.520 1.00 98.31 247 MET A CA 1
ATOM 1925 C C . MET A 1 247 ? -5.550 -3.689 15.165 1.00 98.31 247 MET A C 1
ATOM 1927 O O . MET A 1 247 ? -4.969 -2.654 15.502 1.00 98.31 247 MET A O 1
ATOM 1931 N N . ASP A 1 248 ? -4.992 -4.633 14.411 1.00 98.38 248 ASP A N 1
ATOM 1932 C CA . ASP A 1 248 ? -3.806 -4.407 13.582 1.00 98.38 248 ASP A CA 1
ATOM 1933 C C . ASP A 1 248 ? -4.259 -3.978 12.174 1.00 98.38 248 ASP A C 1
ATOM 1935 O O . ASP A 1 248 ? -5.150 -4.595 11.586 1.00 98.38 248 ASP A O 1
ATOM 1939 N N . LEU A 1 249 ? -3.669 -2.912 11.630 1.00 98.38 249 LEU A N 1
ATOM 1940 C CA . LEU A 1 249 ? -3.989 -2.357 10.310 1.00 98.38 249 LEU A CA 1
ATOM 1941 C C . LEU A 1 249 ? -2.767 -2.372 9.390 1.00 98.38 249 LEU A C 1
ATOM 1943 O O . LEU A 1 249 ? -1.871 -1.537 9.529 1.00 98.38 249 LEU A O 1
ATOM 1947 N N . ARG A 1 250 ? -2.759 -3.279 8.410 1.00 96.75 250 ARG A N 1
ATOM 1948 C CA . ARG A 1 250 ? -1.619 -3.448 7.496 1.00 96.75 250 ARG A CA 1
ATOM 1949 C C . ARG A 1 250 ? -1.615 -2.447 6.353 1.00 96.75 250 ARG A C 1
ATOM 1951 O O . ARG A 1 250 ? -0.587 -1.879 6.006 1.00 96.75 250 ARG A O 1
ATOM 1958 N N . GLN A 1 251 ? -2.772 -2.219 5.749 1.00 95.69 251 GLN A N 1
ATOM 1959 C CA . GLN A 1 251 ? -2.886 -1.298 4.625 1.00 95.69 251 GLN A CA 1
ATOM 1960 C C . GLN A 1 251 ? -4.330 -0.889 4.385 1.00 95.69 251 GLN A C 1
ATOM 1962 O O . GLN A 1 251 ? -5.274 -1.601 4.748 1.00 95.69 251 GLN A O 1
ATOM 1967 N N . ILE A 1 252 ? -4.460 0.241 3.703 1.00 97.38 252 ILE A N 1
ATOM 1968 C CA . ILE A 1 252 ? -5.691 0.693 3.074 1.00 97.38 252 ILE A CA 1
ATOM 1969 C C . ILE A 1 252 ? -5.422 0.805 1.577 1.00 97.38 252 ILE A C 1
ATOM 1971 O O . ILE A 1 252 ? -4.388 1.328 1.160 1.00 97.38 252 ILE A O 1
ATOM 1975 N N . ILE A 1 253 ? -6.348 0.319 0.760 1.00 95.31 253 ILE A N 1
ATOM 1976 C CA . ILE A 1 253 ? -6.302 0.484 -0.690 1.00 95.31 253 ILE A CA 1
ATOM 1977 C C . ILE A 1 253 ? -7.568 1.213 -1.114 1.00 95.31 253 ILE A C 1
ATOM 1979 O O . ILE A 1 253 ? -8.676 0.769 -0.814 1.00 95.31 253 ILE A O 1
ATOM 1983 N N . LEU A 1 254 ? -7.400 2.328 -1.822 1.00 96.62 254 LEU A N 1
ATOM 1984 C CA . LEU A 1 254 ? -8.509 3.001 -2.489 1.00 96.62 254 LEU A CA 1
ATOM 1985 C C . LEU A 1 254 ? -8.621 2.426 -3.897 1.00 96.62 254 LEU A C 1
ATOM 1987 O O . LEU A 1 254 ? -7.720 2.608 -4.721 1.00 96.62 254 LEU A O 1
ATOM 1991 N N . VAL A 1 255 ? -9.705 1.704 -4.165 1.00 94.88 255 VAL A N 1
ATOM 1992 C CA . VAL A 1 255 ? -9.956 1.042 -5.451 1.00 94.88 255 VAL A CA 1
ATOM 1993 C C . VAL A 1 255 ? -11.024 1.833 -6.200 1.00 94.88 255 VAL A C 1
ATOM 1995 O O . VAL A 1 255 ? -12.121 1.981 -5.671 1.00 94.88 255 VAL A O 1
ATOM 1998 N N . PRO A 1 256 ? -10.756 2.372 -7.402 1.00 95.19 256 PRO A N 1
ATOM 1999 C CA . PRO A 1 256 ? -11.775 3.093 -8.153 1.00 95.19 256 PRO A CA 1
ATOM 2000 C C . PRO A 1 256 ? -12.997 2.224 -8.409 1.00 95.19 256 PRO A C 1
ATOM 2002 O O . PRO A 1 256 ? -12.877 1.087 -8.863 1.00 95.19 256 PRO A O 1
ATOM 2005 N N . VAL A 1 257 ? -14.172 2.798 -8.182 1.00 95.12 257 VAL A N 1
ATOM 2006 C CA . VAL A 1 257 ? -15.429 2.223 -8.642 1.00 95.12 257 VAL A CA 1
ATOM 2007 C C . VAL A 1 257 ? -15.513 2.502 -10.136 1.00 95.12 257 VAL A C 1
ATOM 2009 O O . VAL A 1 257 ? -15.662 3.653 -10.554 1.00 95.12 257 VAL A O 1
ATOM 2012 N N . THR A 1 258 ? -15.388 1.465 -10.956 1.00 82.88 258 THR A N 1
ATOM 2013 C CA . THR A 1 258 ? -15.679 1.580 -12.384 1.00 82.88 258 THR A CA 1
ATOM 2014 C C . THR A 1 258 ? -17.163 1.881 -12.540 1.00 82.88 258 THR A C 1
ATOM 2016 O O . THR A 1 258 ? -17.998 1.119 -12.056 1.00 82.88 258 THR A O 1
ATOM 2019 N N . LYS A 1 259 ? -17.496 3.007 -13.176 1.00 58.38 259 LYS A N 1
ATOM 2020 C CA . LYS A 1 259 ? -18.852 3.200 -13.692 1.00 58.38 259 LYS A CA 1
ATOM 2021 C C . LYS A 1 259 ? -19.034 2.215 -14.845 1.00 58.38 259 LYS A C 1
ATOM 2023 O O . LYS A 1 259 ? -18.184 2.194 -15.736 1.00 58.38 259 LYS A O 1
ATOM 2028 N N . GLU A 1 260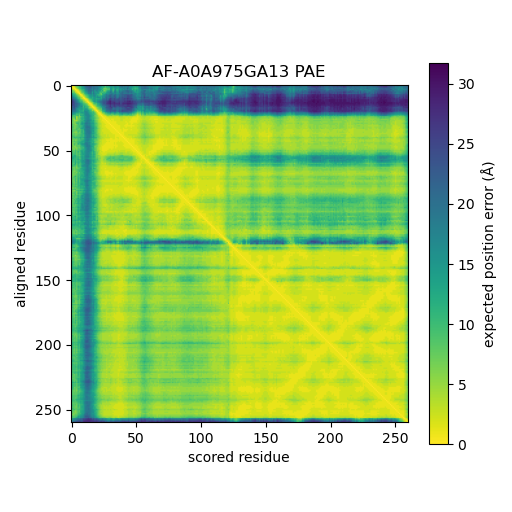 ? -20.073 1.391 -14.760 1.00 37.81 260 GLU A N 1
ATOM 2029 C CA . GLU A 1 260 ? -20.616 0.673 -15.920 1.00 37.81 260 GLU A CA 1
ATOM 2030 C C . GLU A 1 260 ? -21.075 1.659 -17.001 1.00 37.81 260 GLU A C 1
ATOM 2032 O O . GLU A 1 260 ? -21.502 2.785 -16.636 1.00 37.81 260 GLU A O 1
#

Organism: NCBI:txid2824561

Sequence (260 aa):
MAPAVSELCRPAATTTSPHDKATFHVFANSPAVQPLFDPWGAFPEGSLLLKEKFNKQTERTELFTGMWKRESGYFPEAGDWEFFTVNADASKIESRGKLPACASCHEDIQKGDHVSKKYIIPTQLTGGRIMLHSS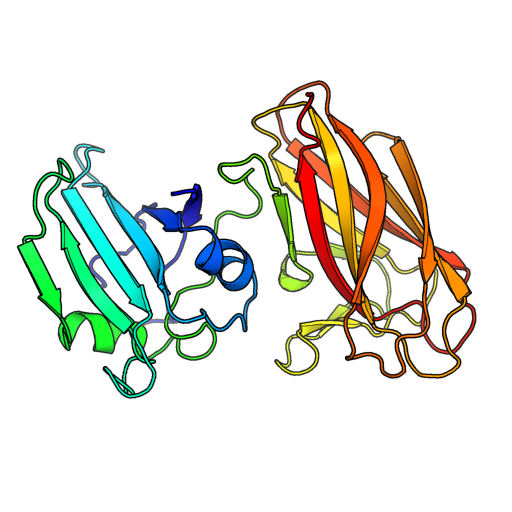TAKTTGEKLHYEEIEKKNTLGFWTNPADWASWSFQVDRPGTFEIHVWQGCGKGQGGSEVSITSEGQTSTFTVEDTGHFQNFKERVVGKVTYKEPGPRTLEVRAKSKAAAAVMDLRQIILVPVTKE

Nearest PDB structures (foldseek):
  2cdp-assembly4_D  TM=8.072E-01  e=7.987E-07  Saccharophagus degradans 2-40
  2cdp-assembly1_A  TM=7.640E-01  e=9.568E-06  Saccharophagus degradans 2-40
  3wnn-assembly2_B  TM=6.925E-01  e=2.445E-05  Niallia circulans
  3wnk-assembly1_A  TM=6.671E-01  e=3.221E-05  Niallia circulans
  5x7r-assembly1_A  TM=7.020E-01  e=2.348E-04  Paenibacillus sp. 598K